Protein AF-A0A0Q9YLU7-F1 (afdb_monomer_lite)

Structure (mmCIF, N/CA/C/O backbone):
data_AF-A0A0Q9YLU7-F1
#
_entry.id   AF-A0A0Q9YLU7-F1
#
loop_
_atom_site.group_PDB
_atom_site.id
_atom_site.type_symbol
_atom_site.label_atom_id
_atom_site.label_alt_id
_atom_site.label_comp_id
_atom_site.label_asym_id
_atom_site.label_entity_id
_atom_site.label_seq_id
_atom_site.pdbx_PDB_ins_code
_atom_site.Cartn_x
_atom_site.Cartn_y
_atom_site.Cartn_z
_atom_site.occupancy
_atom_site.B_iso_or_equiv
_atom_site.auth_seq_id
_atom_site.auth_comp_id
_atom_site.auth_asym_id
_atom_site.auth_atom_id
_atom_site.pdbx_PDB_model_num
ATOM 1 N N . MET A 1 1 ? 25.025 -19.235 -11.041 1.00 25.66 1 MET A N 1
ATOM 2 C CA . MET A 1 1 ? 25.290 -17.791 -10.867 1.00 25.66 1 MET A CA 1
ATOM 3 C C . MET A 1 1 ? 24.183 -17.253 -9.986 1.00 25.66 1 MET A C 1
ATOM 5 O O . MET A 1 1 ? 23.029 -17.420 -10.354 1.00 25.66 1 MET A O 1
ATOM 9 N N . ASN A 1 2 ? 24.512 -16.723 -8.809 1.00 24.36 2 ASN A N 1
ATOM 10 C CA . ASN A 1 2 ? 23.514 -16.122 -7.929 1.00 24.36 2 ASN A CA 1
ATOM 11 C C . ASN A 1 2 ? 23.027 -14.835 -8.589 1.00 24.36 2 ASN A C 1
ATOM 13 O O . ASN A 1 2 ? 23.777 -13.865 -8.674 1.00 24.36 2 ASN A O 1
ATOM 17 N N . THR A 1 3 ? 21.803 -14.852 -9.109 1.00 25.72 3 THR A N 1
ATOM 18 C CA . THR A 1 3 ? 21.097 -13.640 -9.515 1.00 25.72 3 THR A CA 1
ATOM 19 C C . THR A 1 3 ? 21.056 -12.728 -8.288 1.00 25.72 3 THR A C 1
ATOM 21 O O . THR A 1 3 ? 20.615 -13.199 -7.234 1.00 25.72 3 THR A O 1
ATOM 24 N N . PRO A 1 4 ? 21.547 -11.477 -8.357 1.00 28.27 4 PRO A N 1
ATOM 25 C CA . PRO A 1 4 ? 21.409 -10.559 -7.234 1.00 28.27 4 PRO A CA 1
ATOM 26 C C . PRO A 1 4 ? 19.923 -10.484 -6.848 1.00 28.27 4 PRO A C 1
ATOM 28 O O . PRO A 1 4 ? 19.070 -10.548 -7.746 1.00 28.27 4 PRO A O 1
ATOM 31 N N . PRO A 1 5 ? 19.585 -10.430 -5.545 1.00 37.62 5 PRO A N 1
ATOM 32 C CA . PRO A 1 5 ? 18.198 -10.290 -5.128 1.00 37.62 5 PRO A CA 1
ATOM 33 C C . PRO A 1 5 ? 17.598 -9.096 -5.871 1.00 37.62 5 PRO A C 1
ATOM 35 O O . PRO A 1 5 ? 18.221 -8.042 -5.980 1.00 37.62 5 PRO A O 1
ATOM 38 N N . SER A 1 6 ? 16.411 -9.274 -6.457 1.00 54.34 6 SER A N 1
ATOM 39 C CA . SER A 1 6 ? 15.724 -8.158 -7.109 1.00 54.34 6 SER A CA 1
ATOM 40 C C . SER A 1 6 ? 15.598 -7.020 -6.100 1.00 54.34 6 SER A C 1
ATOM 42 O O . SER A 1 6 ? 15.261 -7.302 -4.953 1.00 54.34 6 SER A O 1
ATOM 44 N N . ILE A 1 7 ? 15.791 -5.767 -6.509 1.00 59.12 7 ILE A N 1
ATOM 45 C CA . ILE A 1 7 ? 15.757 -4.601 -5.608 1.00 59.12 7 ILE A CA 1
ATOM 46 C C . ILE A 1 7 ? 14.483 -4.542 -4.738 1.00 59.12 7 ILE A C 1
ATOM 48 O O . ILE A 1 7 ? 14.500 -4.118 -3.588 1.00 59.12 7 ILE A O 1
ATOM 52 N N . HIS A 1 8 ? 13.381 -5.094 -5.252 1.00 60.53 8 HIS A N 1
ATOM 53 C CA . HIS A 1 8 ? 12.116 -5.249 -4.538 1.00 60.53 8 HIS A CA 1
ATOM 54 C C . HIS A 1 8 ? 12.195 -6.157 -3.296 1.00 60.53 8 HIS A C 1
ATOM 56 O O . HIS A 1 8 ? 11.470 -5.923 -2.337 1.00 60.53 8 HIS A O 1
ATOM 62 N N . ALA A 1 9 ? 13.064 -7.170 -3.286 1.00 61.22 9 ALA A N 1
ATOM 63 C CA . ALA A 1 9 ? 13.256 -8.067 -2.146 1.00 61.22 9 ALA A CA 1
ATOM 64 C C . ALA A 1 9 ? 13.991 -7.371 -0.987 1.00 61.22 9 ALA A C 1
ATOM 66 O O . ALA A 1 9 ? 13.643 -7.589 0.171 1.00 61.22 9 ALA A O 1
ATOM 67 N N . GLU A 1 10 ? 14.957 -6.497 -1.291 1.00 64.44 10 GLU A N 1
ATOM 68 C CA . GLU A 1 10 ? 15.641 -5.673 -0.282 1.00 64.44 10 GLU A CA 1
ATOM 69 C C . GLU A 1 10 ? 14.715 -4.595 0.300 1.00 64.44 10 GLU A C 1
ATOM 71 O O . GLU A 1 10 ? 14.792 -4.266 1.479 1.00 64.44 10 GLU A O 1
ATOM 76 N N . TRP A 1 11 ? 13.788 -4.052 -0.491 1.00 69.25 11 TRP A N 1
ATOM 77 C CA . TRP A 1 11 ? 12.816 -3.080 0.025 1.00 69.25 11 TRP A CA 1
ATOM 78 C C . TRP A 1 11 ? 11.733 -3.740 0.873 1.00 69.25 11 TRP A C 1
ATOM 80 O O . TRP A 1 11 ? 11.332 -3.193 1.904 1.00 69.25 11 TRP A O 1
ATOM 90 N N . ALA A 1 12 ? 11.306 -4.944 0.489 1.00 69.56 12 ALA A N 1
ATOM 91 C CA . ALA A 1 12 ? 10.351 -5.722 1.264 1.00 69.56 12 ALA A CA 1
ATOM 92 C C . ALA A 1 12 ? 10.896 -6.067 2.661 1.00 69.56 12 ALA A C 1
ATOM 94 O O . ALA A 1 12 ? 10.125 -6.059 3.619 1.00 69.56 12 ALA A O 1
ATOM 95 N N . SER A 1 13 ? 12.208 -6.304 2.824 1.00 72.38 13 SER A N 1
ATOM 96 C CA . SER A 1 13 ? 12.786 -6.683 4.126 1.00 72.38 13 SER A CA 1
ATOM 97 C C . SER A 1 13 ? 12.613 -5.615 5.209 1.00 72.38 13 SER A C 1
ATOM 99 O O . SER A 1 13 ? 12.467 -5.946 6.385 1.00 72.38 13 SER A O 1
ATOM 101 N N . HIS A 1 14 ? 12.592 -4.336 4.827 1.00 78.00 14 HIS A N 1
ATOM 102 C CA . HIS A 1 14 ? 12.397 -3.244 5.775 1.00 78.00 14 HIS A CA 1
ATOM 103 C C . HIS A 1 14 ? 10.986 -3.255 6.369 1.00 78.00 14 HIS A C 1
ATOM 105 O O . HIS A 1 14 ? 10.852 -3.264 7.593 1.00 78.00 14 HIS A O 1
ATOM 111 N N . LEU A 1 15 ? 9.939 -3.348 5.541 1.00 76.69 15 LEU A N 1
ATOM 112 C CA . LEU A 1 15 ? 8.579 -3.476 6.065 1.00 76.69 15 LEU A CA 1
ATOM 113 C C . LEU A 1 15 ? 8.402 -4.815 6.788 1.00 76.69 15 LEU A C 1
ATOM 115 O O . LEU A 1 15 ? 7.836 -4.820 7.872 1.00 76.69 15 LEU A O 1
ATOM 119 N N . LEU A 1 16 ? 8.955 -5.917 6.265 1.00 81.88 16 LEU A N 1
ATOM 120 C CA . LEU A 1 16 ? 8.914 -7.236 6.914 1.00 81.88 16 LEU A CA 1
ATOM 121 C C . LEU A 1 16 ? 9.416 -7.199 8.363 1.00 81.88 16 LEU A C 1
ATOM 123 O O . LEU A 1 16 ? 8.789 -7.802 9.225 1.00 81.88 16 LEU A O 1
ATOM 127 N N . SER A 1 17 ? 10.480 -6.446 8.665 1.00 82.06 17 SER A N 1
ATOM 128 C CA . SER A 1 17 ? 10.969 -6.301 10.048 1.00 82.06 17 SER A CA 1
ATOM 129 C C . SER A 1 17 ? 10.015 -5.562 10.999 1.00 82.06 17 SER A C 1
ATOM 131 O O . SER A 1 17 ? 10.175 -5.647 12.214 1.00 82.06 17 SER A O 1
ATOM 133 N N . LYS A 1 18 ? 9.031 -4.835 10.460 1.00 78.00 18 LYS A N 1
ATOM 134 C CA . LYS A 1 18 ? 8.013 -4.090 11.215 1.00 78.00 18 LYS A CA 1
ATOM 135 C C . LYS A 1 18 ? 6.686 -4.849 11.313 1.00 78.00 18 LYS A C 1
ATOM 137 O O . LYS A 1 18 ? 5.777 -4.378 11.994 1.00 78.00 18 LYS A O 1
ATOM 142 N N . ILE A 1 19 ? 6.540 -5.966 10.600 1.00 85.31 19 ILE A N 1
ATOM 143 C CA . ILE A 1 19 ? 5.324 -6.776 10.628 1.00 85.31 19 ILE A CA 1
ATOM 144 C C . ILE A 1 19 ? 5.458 -7.800 11.753 1.00 8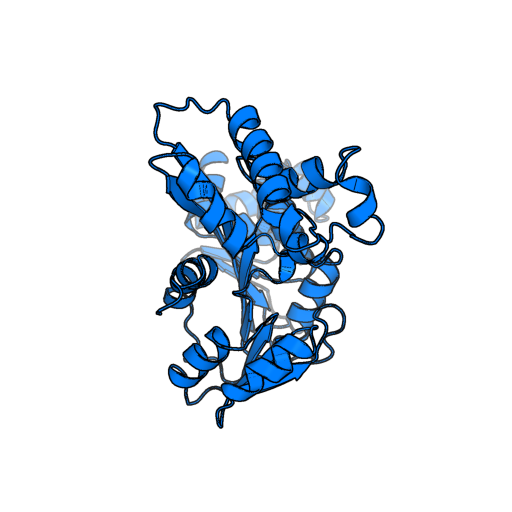5.31 19 ILE A C 1
ATOM 146 O O . ILE A 1 19 ? 6.362 -8.631 11.742 1.00 85.31 19 ILE A O 1
ATOM 150 N N . ASP A 1 20 ? 4.504 -7.780 12.681 1.00 87.06 20 ASP A N 1
ATOM 151 C CA . ASP A 1 20 ? 4.310 -8.861 13.641 1.00 87.06 20 ASP A CA 1
ATOM 152 C C . ASP A 1 20 ? 3.007 -9.611 13.338 1.00 87.06 20 ASP A C 1
ATOM 154 O O . ASP A 1 20 ? 1.907 -9.079 13.504 1.00 87.06 20 ASP A O 1
ATOM 158 N N . LEU A 1 21 ? 3.140 -10.853 12.863 1.00 91.81 21 LEU A N 1
ATOM 159 C CA . LEU A 1 21 ? 2.020 -11.747 12.547 1.00 91.81 21 LEU A CA 1
ATOM 160 C C . LEU A 1 21 ? 1.735 -12.764 13.661 1.00 91.81 21 LEU A C 1
ATOM 162 O O . LEU A 1 21 ? 0.912 -13.657 13.468 1.00 91.81 21 LEU A O 1
ATOM 166 N N . SER A 1 22 ? 2.389 -12.646 14.821 1.00 89.19 22 SER A N 1
ATOM 167 C CA . SER A 1 22 ? 2.316 -13.651 15.890 1.00 89.19 22 SER A CA 1
ATOM 168 C C . SER A 1 22 ? 0.883 -13.902 16.367 1.00 89.19 22 SER A C 1
ATOM 170 O O . SER A 1 22 ? 0.496 -15.060 16.528 1.00 89.19 22 SER A O 1
ATOM 172 N N . ASP A 1 23 ? 0.077 -12.843 16.468 1.00 89.56 23 ASP A N 1
ATOM 173 C CA . ASP A 1 23 ? -1.321 -12.907 16.913 1.00 89.56 23 ASP A CA 1
ATOM 174 C C . ASP A 1 23 ? -2.339 -13.074 15.764 1.00 89.56 23 ASP A C 1
ATOM 176 O O . ASP A 1 23 ? -3.545 -13.147 15.997 1.00 89.56 23 ASP A O 1
ATOM 180 N N . HIS A 1 24 ? -1.883 -13.170 14.511 1.00 93.00 24 HIS A N 1
ATOM 181 C CA . HIS A 1 24 ? -2.752 -13.243 13.333 1.00 93.00 24 HIS A CA 1
ATOM 182 C C . HIS A 1 24 ? -2.876 -14.684 12.840 1.00 93.00 24 HIS A C 1
ATOM 184 O O . HIS A 1 24 ? -1.935 -15.225 12.276 1.00 93.00 24 HIS A O 1
ATOM 190 N N . ARG A 1 25 ? -4.034 -15.331 12.999 1.00 95.56 25 ARG A N 1
ATOM 191 C CA . ARG A 1 25 ? -4.192 -16.749 12.624 1.00 95.56 25 ARG A CA 1
ATOM 192 C C . ARG A 1 25 ? -4.242 -16.978 11.109 1.00 95.56 25 ARG A C 1
ATOM 194 O O . ARG A 1 25 ? -3.718 -17.986 10.639 1.00 95.56 25 ARG A O 1
ATOM 201 N N . SER A 1 26 ? -4.904 -16.093 10.369 1.00 97.94 26 SER A N 1
ATOM 202 C CA . SER A 1 26 ? -5.226 -16.246 8.942 1.00 97.94 26 SER A CA 1
ATOM 203 C C . SER A 1 26 ? -4.769 -15.008 8.177 1.00 97.94 26 SER A C 1
ATOM 205 O O . SER A 1 26 ? -5.192 -13.896 8.495 1.00 97.94 26 SER A O 1
ATOM 207 N N . ILE A 1 27 ? -3.907 -15.191 7.181 1.00 98.31 27 ILE A N 1
ATOM 208 C CA . ILE A 1 27 ? -3.202 -14.107 6.493 1.00 98.31 27 ILE A CA 1
ATOM 209 C C . ILE A 1 27 ? -3.418 -14.231 4.986 1.00 98.31 27 ILE A C 1
ATOM 211 O O . ILE A 1 27 ? -3.240 -15.306 4.414 1.00 98.31 27 ILE A O 1
ATOM 215 N N . LEU A 1 28 ? -3.772 -13.122 4.341 1.00 98.19 28 LEU A N 1
ATOM 216 C CA . LEU A 1 28 ? -3.837 -13.006 2.886 1.00 98.19 28 LEU A CA 1
ATOM 217 C C . LEU A 1 28 ? -2.599 -12.267 2.368 1.00 98.19 28 LEU A C 1
ATOM 219 O O . LEU A 1 28 ? -2.378 -11.124 2.751 1.00 98.19 28 LEU A O 1
ATOM 223 N N . ASP A 1 29 ? -1.832 -12.875 1.466 1.00 96.62 29 ASP A N 1
ATOM 224 C CA . ASP A 1 29 ? -0.778 -12.202 0.697 1.00 96.62 29 ASP A CA 1
ATOM 225 C C . ASP A 1 29 ? -1.296 -11.837 -0.698 1.00 96.62 29 ASP A C 1
ATOM 227 O O . ASP A 1 29 ? -1.555 -12.707 -1.530 1.00 96.62 29 ASP A O 1
ATOM 231 N N . LEU A 1 30 ? -1.496 -10.542 -0.941 1.00 95.75 30 LEU A N 1
ATOM 232 C CA . LEU A 1 30 ? -2.078 -10.001 -2.162 1.00 95.75 30 LEU A CA 1
ATOM 233 C C . LEU A 1 30 ? -0.988 -9.573 -3.155 1.00 95.75 30 LEU A C 1
ATOM 235 O O . LEU A 1 30 ? -0.209 -8.654 -2.898 1.00 95.75 30 LEU A O 1
ATOM 239 N N . GLY A 1 31 ? -0.997 -10.174 -4.344 1.00 93.00 31 GLY A N 1
ATOM 240 C CA . GLY A 1 31 ? 0.053 -9.995 -5.346 1.00 93.00 31 GLY A CA 1
ATOM 241 C C . GLY A 1 31 ? 1.318 -10.754 -4.957 1.00 93.00 31 GLY A C 1
ATOM 242 O O . GLY A 1 31 ? 2.404 -10.174 -4.887 1.00 93.00 31 GLY A O 1
ATOM 243 N N . CYS A 1 32 ? 1.179 -12.045 -4.654 1.00 92.31 32 CYS A N 1
ATOM 244 C CA . CYS A 1 32 ? 2.269 -12.873 -4.145 1.00 92.31 32 CYS A CA 1
ATOM 245 C C . CYS A 1 32 ? 3.365 -13.162 -5.182 1.00 92.31 32 CYS A C 1
ATOM 247 O O . CYS A 1 32 ? 4.458 -13.594 -4.800 1.00 92.31 32 CYS A O 1
ATOM 249 N N . ARG A 1 33 ? 3.102 -12.921 -6.480 1.00 90.06 33 ARG A N 1
ATOM 250 C CA . ARG A 1 33 ? 3.990 -13.295 -7.591 1.00 90.06 33 ARG A CA 1
ATOM 251 C C . ARG A 1 33 ? 4.386 -14.777 -7.476 1.00 90.06 33 ARG A C 1
ATOM 253 O O . ARG A 1 33 ? 3.583 -15.596 -7.043 1.00 90.06 33 ARG A O 1
ATOM 260 N N . GLN A 1 34 ? 5.644 -15.104 -7.758 1.00 91.44 34 GLN A N 1
ATOM 261 C CA . GLN A 1 34 ? 6.257 -16.426 -7.571 1.00 91.44 34 GLN A CA 1
ATOM 262 C C . GLN A 1 34 ? 6.352 -16.901 -6.102 1.00 91.44 34 GLN A C 1
ATOM 264 O O . GLN A 1 34 ? 7.121 -17.805 -5.818 1.00 91.44 34 GLN A O 1
ATOM 269 N N . GLY A 1 35 ? 5.683 -16.281 -5.123 1.00 91.31 35 GLY A N 1
ATOM 270 C CA . GLY A 1 35 ? 5.495 -16.848 -3.777 1.00 91.31 35 GLY A CA 1
ATOM 271 C C . GLY A 1 35 ? 6.703 -16.861 -2.829 1.00 91.31 35 GLY A C 1
ATOM 272 O O . GLY A 1 35 ? 6.583 -17.344 -1.704 1.00 91.31 35 GLY A O 1
ATOM 273 N N . LYS A 1 36 ? 7.865 -16.315 -3.220 1.00 91.06 36 LYS A N 1
ATOM 274 C CA . LYS A 1 36 ? 9.091 -16.314 -2.387 1.00 91.06 36 LYS A CA 1
ATOM 275 C C . LYS A 1 36 ? 8.891 -15.645 -1.023 1.00 91.06 36 LYS A C 1
ATOM 277 O O . LYS A 1 36 ? 9.304 -16.194 -0.002 1.00 91.06 36 LYS A O 1
ATOM 282 N N . THR A 1 37 ? 8.247 -14.477 -1.005 1.00 89.75 37 THR A N 1
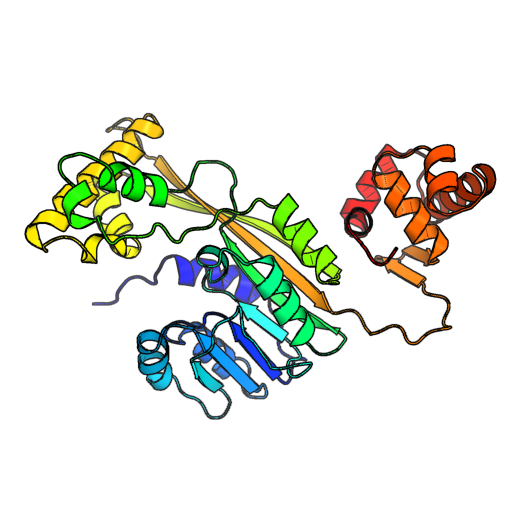ATOM 283 C CA . THR A 1 37 ? 7.959 -13.724 0.227 1.00 89.75 37 THR A CA 1
ATOM 284 C C . THR A 1 37 ? 6.938 -14.456 1.096 1.00 89.75 37 THR A C 1
ATOM 286 O O . THR A 1 37 ? 7.161 -14.615 2.295 1.00 89.75 37 THR A O 1
ATOM 289 N N . SER A 1 38 ? 5.872 -14.984 0.488 1.00 94.00 38 SER A N 1
ATOM 290 C CA . SER A 1 38 ? 4.839 -15.768 1.175 1.00 94.00 38 SER A CA 1
ATOM 291 C C . SER A 1 38 ? 5.440 -17.005 1.847 1.00 94.00 38 SER A C 1
ATOM 293 O O . SER A 1 38 ? 5.167 -17.280 3.011 1.00 94.00 38 SER A O 1
ATOM 295 N N . ALA A 1 39 ? 6.328 -17.717 1.149 1.00 94.62 39 ALA A N 1
ATOM 296 C CA . ALA A 1 39 ? 7.020 -18.892 1.668 1.00 94.62 39 ALA A CA 1
ATOM 297 C C . ALA A 1 39 ? 8.028 -18.564 2.775 1.00 94.62 39 ALA A C 1
ATOM 299 O O . ALA A 1 39 ? 8.186 -19.346 3.713 1.00 94.62 39 ALA A O 1
ATOM 300 N N . HIS A 1 40 ? 8.710 -17.419 2.690 1.00 92.69 40 HIS A N 1
ATOM 301 C CA . HIS A 1 40 ? 9.573 -16.938 3.768 1.00 92.69 40 HIS A CA 1
ATOM 302 C C . HIS A 1 40 ? 8.763 -16.674 5.046 1.00 92.69 40 HIS A C 1
ATOM 304 O O . HIS A 1 40 ? 9.100 -17.206 6.104 1.00 92.69 40 HIS A O 1
ATOM 310 N N . LEU A 1 41 ? 7.653 -15.941 4.928 1.00 92.81 41 LEU A N 1
ATOM 311 C CA . LEU A 1 41 ? 6.762 -15.642 6.049 1.00 92.81 41 LEU A CA 1
ATOM 312 C C . LEU A 1 41 ? 6.110 -16.900 6.627 1.00 92.81 41 LEU A C 1
ATOM 314 O O . LEU A 1 41 ? 6.118 -17.083 7.839 1.00 92.81 41 LEU A O 1
ATOM 318 N N . ALA A 1 42 ? 5.624 -17.812 5.786 1.00 95.44 42 ALA A N 1
ATOM 319 C CA . ALA A 1 42 ? 5.016 -19.060 6.240 1.00 95.44 42 ALA A CA 1
ATOM 320 C C . ALA A 1 42 ? 5.993 -19.962 7.018 1.00 95.44 42 ALA A C 1
ATOM 322 O O . ALA A 1 42 ? 5.572 -20.656 7.943 1.00 95.44 42 ALA A O 1
ATOM 323 N N . LYS A 1 43 ? 7.298 -19.924 6.700 1.00 95.06 43 LYS A N 1
ATOM 324 C CA . LYS A 1 43 ? 8.347 -20.605 7.485 1.00 95.06 43 LYS A CA 1
ATOM 325 C C . LYS A 1 43 ? 8.618 -19.919 8.824 1.00 95.06 43 LYS A C 1
ATOM 327 O O . LYS A 1 43 ? 8.863 -20.607 9.810 1.00 95.06 43 LYS A O 1
ATOM 332 N N . GLN A 1 44 ? 8.595 -18.588 8.854 1.00 93.69 44 GLN A N 1
ATOM 333 C CA . GLN A 1 44 ? 8.787 -17.796 10.073 1.00 93.69 44 GLN A CA 1
ATOM 334 C C . GLN A 1 44 ? 7.593 -17.919 11.036 1.00 93.69 44 GLN A C 1
ATOM 336 O O . GLN A 1 44 ? 7.777 -17.929 12.251 1.00 93.69 44 GLN A O 1
ATOM 341 N N . TYR A 1 45 ? 6.386 -18.072 10.488 1.00 95.12 45 TYR A N 1
ATOM 342 C CA . TYR A 1 45 ? 5.107 -18.118 11.195 1.00 95.12 45 TYR A CA 1
ATOM 343 C C . TYR A 1 45 ? 4.395 -19.467 10.953 1.00 95.12 45 TYR A C 1
ATOM 345 O O . TYR A 1 45 ? 3.362 -19.526 10.283 1.00 95.12 45 TYR A O 1
ATOM 353 N N . PRO A 1 46 ? 4.928 -20.589 11.484 1.00 95.56 46 PRO A N 1
ATOM 354 C CA . PRO A 1 46 ? 4.446 -21.935 11.157 1.00 95.56 46 PRO A CA 1
ATOM 355 C C . PRO A 1 46 ? 3.061 -22.264 11.735 1.00 95.56 46 PRO A C 1
ATOM 357 O O . PRO A 1 46 ? 2.466 -23.273 11.363 1.00 95.56 46 PRO A O 1
ATOM 360 N N . LYS A 1 47 ? 2.551 -21.452 12.673 1.00 95.88 47 LYS A N 1
ATOM 361 C CA . LYS A 1 47 ? 1.217 -21.631 13.276 1.00 95.88 47 LYS A CA 1
ATOM 362 C C . LYS A 1 47 ? 0.119 -20.896 12.505 1.00 95.88 47 LYS A C 1
ATOM 364 O O . LYS A 1 47 ? -1.060 -21.133 12.756 1.00 95.88 47 LYS A O 1
ATOM 369 N N . GLN A 1 48 ? 0.506 -19.998 11.609 1.00 97.31 48 GLN A N 1
ATOM 370 C CA . GLN A 1 48 ? -0.383 -19.131 10.862 1.00 97.31 48 GLN A CA 1
ATOM 371 C C . GLN A 1 48 ? -0.699 -19.738 9.498 1.00 97.31 48 GLN A C 1
ATOM 373 O O . GLN A 1 48 ? 0.148 -20.399 8.900 1.00 97.31 48 GLN A O 1
ATOM 378 N N . LEU A 1 49 ? -1.919 -19.511 9.013 1.00 98.19 49 LEU A N 1
ATOM 379 C CA . LEU A 1 49 ? -2.395 -19.982 7.717 1.00 98.19 49 LEU A CA 1
ATOM 380 C C . LEU A 1 49 ? -2.307 -18.854 6.694 1.00 98.19 49 LEU A C 1
ATOM 382 O O . LEU A 1 49 ? -2.912 -17.801 6.882 1.00 98.19 49 LEU A O 1
ATOM 386 N N . PHE A 1 50 ? -1.591 -19.095 5.603 1.00 98.19 50 PHE A N 1
ATOM 387 C CA . PHE A 1 50 ? -1.401 -18.140 4.523 1.00 98.19 50 PHE A CA 1
ATOM 388 C C . PHE A 1 50 ? -2.186 -18.559 3.283 1.00 98.19 50 PHE A C 1
ATOM 390 O O . PHE A 1 50 ? -2.051 -19.685 2.799 1.00 98.19 50 PHE A O 1
ATOM 397 N N . LEU A 1 51 ? -2.947 -17.620 2.731 1.00 97.94 51 LEU A N 1
ATOM 398 C CA . LEU A 1 51 ? -3.439 -17.674 1.362 1.00 97.94 51 LEU A CA 1
ATOM 399 C C . LEU A 1 51 ? -2.707 -16.605 0.554 1.00 97.94 51 LEU A C 1
ATOM 401 O O . LEU A 1 51 ? -2.830 -15.421 0.839 1.00 97.94 51 LEU A O 1
ATOM 405 N N . ALA A 1 52 ? -1.948 -17.013 -0.450 1.00 97.25 52 ALA A N 1
ATOM 406 C CA . ALA A 1 52 ? -1.183 -16.136 -1.317 1.00 97.25 52 ALA A CA 1
ATOM 407 C C . ALA A 1 52 ? -1.821 -16.099 -2.708 1.00 97.25 52 ALA A C 1
ATOM 409 O O . ALA A 1 52 ? -2.092 -17.142 -3.304 1.00 97.25 52 ALA A O 1
ATOM 410 N N . VAL A 1 53 ? -2.108 -14.901 -3.214 1.00 96.69 53 VAL A N 1
ATOM 411 C CA . VAL A 1 53 ? -2.867 -14.736 -4.453 1.00 96.69 53 VAL A CA 1
ATOM 412 C C . VAL A 1 53 ? -2.224 -13.775 -5.439 1.00 96.69 53 VAL A C 1
ATOM 414 O O . VAL A 1 53 ? -1.623 -12.775 -5.055 1.00 96.69 53 VAL A O 1
ATOM 417 N N . ASP A 1 54 ? -2.401 -14.050 -6.725 1.00 95.00 54 ASP A N 1
ATOM 418 C CA . ASP A 1 54 ? -1.957 -13.218 -7.846 1.00 95.00 54 ASP A CA 1
ATOM 419 C C . ASP A 1 54 ? -2.929 -13.400 -9.023 1.00 95.00 54 ASP A C 1
ATOM 421 O O . ASP A 1 54 ? -3.631 -14.411 -9.091 1.00 95.00 54 ASP A O 1
ATOM 425 N N . ASN A 1 55 ? -2.997 -12.438 -9.948 1.00 93.06 55 ASN A N 1
ATOM 426 C CA . ASN A 1 55 ? -3.905 -12.501 -11.097 1.00 93.06 55 ASN A CA 1
ATOM 427 C C . ASN A 1 55 ? -3.261 -13.131 -12.345 1.00 93.06 55 ASN A C 1
ATOM 429 O O . ASN A 1 55 ? -3.955 -13.355 -13.340 1.00 93.06 55 ASN A O 1
ATOM 433 N N . GLN A 1 56 ? -1.958 -13.425 -12.306 1.00 90.81 56 GLN A N 1
ATOM 434 C CA . GLN A 1 56 ? -1.239 -14.080 -13.394 1.00 90.81 56 GLN A CA 1
ATOM 435 C C . GLN A 1 56 ? -1.067 -15.577 -13.122 1.00 90.81 56 GLN A C 1
ATOM 437 O O . GLN A 1 56 ? -0.330 -15.987 -12.226 1.00 90.81 56 GLN A O 1
ATOM 442 N N . ALA A 1 57 ? -1.684 -16.411 -13.963 1.00 92.75 57 ALA A N 1
ATOM 443 C CA . ALA A 1 57 ? -1.599 -17.869 -13.849 1.00 92.75 57 ALA A CA 1
ATOM 444 C C . ALA A 1 57 ? -0.150 -18.389 -13.870 1.00 92.75 57 ALA A C 1
ATOM 446 O O . ALA A 1 57 ? 0.186 -19.275 -13.093 1.00 92.75 57 ALA A O 1
ATOM 447 N N . SER A 1 58 ? 0.723 -17.786 -14.685 1.00 90.00 58 SER A N 1
ATOM 448 C CA . SER A 1 58 ? 2.141 -18.162 -14.776 1.00 90.00 58 SER A CA 1
ATOM 449 C C . SER A 1 58 ? 2.948 -17.858 -13.510 1.00 90.00 58 SER A C 1
ATOM 451 O O . SER A 1 58 ? 3.946 -18.525 -13.251 1.00 90.00 58 SER A O 1
ATOM 453 N N . GLU A 1 59 ? 2.565 -16.829 -12.746 1.00 90.75 59 GLU A N 1
ATOM 454 C CA . GLU A 1 59 ? 3.202 -16.503 -11.463 1.00 90.75 59 GLU A CA 1
ATOM 455 C C . GLU A 1 59 ? 2.775 -17.517 -10.397 1.00 90.75 59 GLU A C 1
ATOM 457 O O . GLU A 1 59 ? 3.623 -18.040 -9.679 1.00 90.75 59 GLU A O 1
ATOM 462 N N . ILE A 1 60 ? 1.479 -17.854 -10.355 1.00 95.50 60 ILE A N 1
ATOM 463 C CA . ILE A 1 60 ? 0.932 -18.864 -9.440 1.00 95.50 60 ILE A CA 1
ATOM 464 C C . ILE A 1 60 ? 1.502 -20.253 -9.721 1.00 95.50 60 ILE A C 1
ATOM 466 O O . ILE A 1 60 ? 1.879 -20.940 -8.779 1.00 95.50 60 ILE A O 1
ATOM 470 N N . GLU A 1 61 ? 1.614 -20.656 -10.988 1.00 94.56 61 GLU A N 1
ATOM 471 C CA . GLU A 1 61 ? 2.213 -21.939 -11.372 1.00 94.56 61 GLU A CA 1
ATOM 472 C C . GLU A 1 61 ? 3.630 -22.081 -10.800 1.00 94.56 61 GLU A C 1
ATOM 474 O O . GLU A 1 61 ? 3.916 -23.056 -10.111 1.00 94.56 61 GLU A O 1
ATOM 479 N N . GLN A 1 62 ? 4.476 -21.059 -10.967 1.00 92.44 62 GLN A N 1
ATOM 480 C CA . GLN A 1 62 ? 5.819 -21.027 -10.374 1.00 92.44 62 GLN A CA 1
ATOM 481 C C . GLN A 1 62 ? 5.783 -20.981 -8.840 1.00 92.44 62 GLN A C 1
ATOM 483 O O . GLN A 1 62 ? 6.600 -21.618 -8.180 1.00 92.44 62 GLN A O 1
ATOM 488 N N . ALA A 1 63 ? 4.830 -20.256 -8.251 1.00 93.69 63 ALA A N 1
ATOM 489 C CA . ALA A 1 63 ? 4.705 -20.146 -6.801 1.00 93.69 63 ALA A CA 1
ATOM 490 C C . ALA A 1 63 ? 4.430 -21.498 -6.123 1.00 93.69 63 ALA A C 1
ATOM 492 O O . ALA A 1 63 ? 4.881 -21.711 -4.996 1.00 93.69 63 ALA A O 1
ATOM 493 N N . THR A 1 64 ? 3.758 -22.435 -6.807 1.00 91.69 64 THR A N 1
ATOM 494 C CA . THR A 1 64 ? 3.478 -23.775 -6.259 1.00 91.69 64 THR A CA 1
ATOM 495 C C . THR A 1 64 ? 4.735 -24.577 -5.905 1.00 91.69 64 THR A C 1
ATOM 497 O O . THR A 1 64 ? 4.671 -25.435 -5.025 1.00 91.69 64 THR A O 1
ATOM 500 N N . GLU A 1 65 ? 5.904 -24.251 -6.472 1.00 93.50 65 GLU A N 1
ATOM 501 C CA . GLU A 1 65 ? 7.193 -24.837 -6.067 1.00 93.50 65 GLU A CA 1
ATOM 502 C C . GLU A 1 65 ? 7.555 -24.531 -4.602 1.00 93.50 65 GLU A C 1
ATOM 504 O O . GLU A 1 65 ? 8.359 -25.229 -3.981 1.00 93.50 65 GLU A O 1
ATOM 509 N N . HIS A 1 66 ? 6.952 -23.490 -4.027 1.00 93.19 66 HIS A N 1
ATOM 510 C CA . HIS A 1 66 ? 7.157 -23.058 -2.650 1.00 93.19 66 HIS A CA 1
ATOM 511 C C . HIS A 1 66 ? 6.006 -23.433 -1.704 1.00 93.19 66 HIS A C 1
ATOM 513 O O . HIS A 1 66 ? 5.924 -22.882 -0.604 1.00 93.19 66 HIS A O 1
ATOM 519 N N . GLN A 1 67 ? 5.121 -24.352 -2.104 1.00 92.00 67 GLN A N 1
ATOM 520 C CA . GLN A 1 67 ? 4.005 -24.820 -1.278 1.00 92.00 67 GLN A CA 1
ATOM 521 C C . GLN A 1 67 ? 4.492 -25.344 0.088 1.00 92.00 67 GLN A C 1
ATOM 523 O O . GLN A 1 67 ? 5.475 -26.082 0.184 1.00 92.00 67 GLN A O 1
ATOM 528 N N . LEU A 1 68 ? 3.770 -24.994 1.155 1.00 96.38 68 LEU A N 1
ATOM 529 C CA . LEU A 1 68 ? 4.009 -25.474 2.521 1.00 96.38 68 LEU A CA 1
ATOM 530 C C . LEU A 1 68 ? 2.683 -25.936 3.147 1.00 96.38 68 LEU A C 1
ATOM 532 O O . LEU A 1 68 ? 1.620 -25.543 2.667 1.00 96.38 68 LEU A O 1
ATOM 536 N N . PRO A 1 69 ? 2.700 -26.730 4.236 1.00 97.12 69 PRO A N 1
ATOM 537 C CA . PRO A 1 69 ? 1.468 -27.179 4.896 1.00 97.12 69 PRO A CA 1
ATOM 538 C C . PRO A 1 69 ? 0.547 -26.039 5.353 1.00 97.12 69 PRO A C 1
ATOM 540 O O . PRO A 1 69 ? -0.662 -26.226 5.447 1.00 97.12 69 PRO A O 1
ATOM 543 N N . ASN A 1 70 ? 1.116 -24.864 5.629 1.00 98.00 70 ASN A N 1
ATOM 544 C CA . ASN A 1 70 ? 0.416 -23.675 6.101 1.00 98.00 70 ASN A CA 1
ATOM 545 C C . ASN A 1 70 ? 0.354 -22.535 5.063 1.00 98.00 70 ASN A C 1
ATOM 547 O O . ASN A 1 70 ? 0.013 -21.414 5.427 1.00 98.00 70 ASN A O 1
ATOM 551 N N . LEU A 1 71 ? 0.678 -22.799 3.791 1.00 98.31 71 LEU A N 1
ATOM 552 C CA . LEU A 1 71 ? 0.663 -21.814 2.705 1.00 98.31 71 LEU A CA 1
ATOM 553 C C . LEU A 1 71 ? -0.037 -22.388 1.480 1.00 98.31 71 LEU A C 1
ATOM 555 O O . LEU A 1 71 ? 0.392 -23.415 0.966 1.00 98.31 71 LEU A O 1
ATOM 559 N N . GLN A 1 72 ? -1.068 -21.706 0.991 1.00 97.44 72 GLN A N 1
ATOM 560 C CA . GLN A 1 72 ? -1.780 -22.043 -0.240 1.00 97.44 72 GLN A CA 1
ATOM 561 C C . GLN A 1 72 ? -1.653 -20.923 -1.266 1.00 97.44 72 GLN A C 1
ATOM 563 O O . GLN A 1 72 ? -1.675 -19.752 -0.898 1.00 97.44 72 GLN A O 1
ATOM 568 N N . PHE A 1 73 ? -1.577 -21.287 -2.546 1.00 97.81 73 PHE A N 1
ATOM 569 C CA . PHE A 1 73 ? -1.580 -20.337 -3.656 1.00 97.81 73 PHE A CA 1
ATOM 570 C C . PHE A 1 73 ? -2.893 -20.406 -4.437 1.00 97.81 73 PHE A C 1
ATOM 572 O O . PHE A 1 73 ? -3.417 -21.496 -4.668 1.00 97.81 73 PHE A O 1
ATOM 579 N N . ALA A 1 74 ? -3.419 -19.257 -4.866 1.00 96.50 74 ALA A N 1
ATOM 580 C CA . ALA A 1 74 ? -4.618 -19.201 -5.699 1.00 96.50 74 ALA A CA 1
ATOM 581 C C . ALA A 1 74 ? -4.563 -18.085 -6.752 1.00 96.50 74 ALA A C 1
ATOM 583 O O . ALA A 1 74 ? -4.109 -16.972 -6.491 1.00 96.50 74 ALA A O 1
ATOM 584 N N . LEU A 1 75 ? -5.094 -18.377 -7.942 1.00 96.81 75 LEU A N 1
ATOM 585 C CA . LEU A 1 75 ? -5.317 -17.380 -8.986 1.00 96.81 75 LEU A CA 1
ATOM 586 C C . LEU A 1 75 ? -6.505 -16.496 -8.591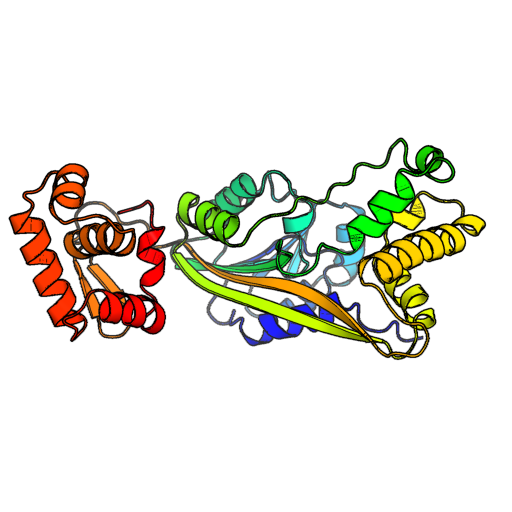 1.00 96.81 75 LEU A C 1
ATOM 588 O O . LEU A 1 75 ? -7.646 -16.959 -8.596 1.00 96.81 75 LEU A O 1
ATOM 592 N N . GLN A 1 76 ? -6.248 -15.233 -8.253 1.00 96.00 76 GLN A N 1
ATOM 593 C CA . GLN A 1 76 ? -7.287 -14.286 -7.859 1.00 96.00 76 GLN A CA 1
ATOM 594 C C . GLN A 1 76 ? -6.953 -12.859 -8.294 1.00 96.00 76 GLN A C 1
ATOM 596 O O . GLN A 1 76 ? -5.830 -12.379 -8.160 1.00 96.00 76 GLN A O 1
ATOM 601 N N . ASP A 1 77 ? -7.976 -12.144 -8.756 1.00 94.50 77 ASP A N 1
ATOM 602 C CA . ASP A 1 77 ? -7.884 -10.714 -9.031 1.00 94.50 77 ASP A CA 1
ATOM 603 C C . ASP A 1 77 ? -8.256 -9.915 -7.776 1.00 94.50 77 ASP A C 1
ATOM 605 O O . ASP A 1 77 ? -9.372 -10.030 -7.267 1.00 94.50 77 ASP A O 1
ATOM 609 N N . ALA A 1 78 ? -7.349 -9.058 -7.304 1.00 94.56 78 ALA A N 1
ATOM 610 C CA . ALA A 1 78 ? -7.570 -8.178 -6.155 1.00 94.56 78 ALA A CA 1
ATOM 611 C C . ALA A 1 78 ? -8.847 -7.319 -6.274 1.00 94.56 78 ALA A C 1
ATOM 613 O O . ALA A 1 78 ? -9.491 -6.989 -5.276 1.00 94.56 78 ALA A O 1
ATOM 614 N N . ARG A 1 79 ? -9.252 -6.975 -7.504 1.00 95.12 79 ARG A N 1
ATOM 615 C CA . ARG A 1 79 ? -10.473 -6.201 -7.788 1.00 95.12 79 ARG A CA 1
ATOM 616 C C . ARG A 1 79 ? -11.755 -7.004 -7.561 1.00 95.12 79 ARG A C 1
ATOM 618 O O . ARG A 1 79 ? -12.824 -6.411 -7.459 1.00 95.12 79 ARG A O 1
ATOM 625 N N . LYS A 1 80 ? -11.659 -8.333 -7.481 1.00 95.56 80 LYS A N 1
ATOM 626 C CA . LYS A 1 80 ? -12.780 -9.279 -7.361 1.00 95.56 80 LYS A CA 1
ATOM 627 C C . LYS A 1 80 ? -12.624 -10.210 -6.154 1.00 95.56 80 LYS A C 1
ATOM 629 O O . LYS A 1 80 ? -13.103 -11.341 -6.171 1.00 95.56 80 LYS A O 1
ATOM 634 N N . LEU A 1 81 ? -11.928 -9.757 -5.114 1.00 93.12 81 LEU A N 1
ATOM 635 C CA . LEU A 1 81 ? -11.700 -10.550 -3.912 1.00 93.12 81 LEU A CA 1
ATOM 636 C C . LEU A 1 81 ? -13.021 -10.734 -3.137 1.00 93.12 81 LEU A C 1
ATOM 638 O O . LEU A 1 81 ? -13.502 -9.814 -2.481 1.00 93.12 81 LEU A O 1
ATOM 642 N N . CYS A 1 82 ? -13.604 -11.932 -3.213 1.00 90.31 82 CYS A N 1
ATOM 643 C CA . CYS A 1 82 ? -14.868 -12.297 -2.559 1.00 90.31 82 CYS A CA 1
ATOM 644 C C . CYS A 1 82 ? -14.632 -13.219 -1.349 1.00 90.31 82 CYS A C 1
ATOM 646 O O . CYS A 1 82 ? -15.004 -14.390 -1.376 1.00 90.31 82 CYS A O 1
ATOM 648 N N . MET A 1 83 ? -13.977 -12.710 -0.303 1.00 93.38 83 MET A N 1
ATOM 649 C CA . MET A 1 83 ? -13.610 -13.489 0.894 1.00 93.38 83 MET A CA 1
ATOM 650 C C . MET A 1 83 ? -13.919 -12.711 2.181 1.00 93.38 83 MET A C 1
ATOM 652 O O . MET A 1 83 ? -12.986 -12.336 2.886 1.00 93.38 83 MET A O 1
ATOM 656 N N . PRO A 1 84 ? -15.197 -12.407 2.474 1.00 94.44 84 PRO A N 1
ATOM 657 C CA . PRO A 1 84 ? -15.554 -11.506 3.565 1.00 94.44 84 PRO A CA 1
ATOM 658 C C . PRO A 1 84 ? -15.139 -12.064 4.931 1.00 94.44 84 PRO A C 1
ATOM 660 O O . PRO A 1 84 ? -15.432 -13.216 5.244 1.00 94.44 84 PRO A O 1
ATOM 663 N N . GLU A 1 85 ? -14.476 -11.225 5.726 1.00 94.44 85 GLU A N 1
ATOM 664 C CA . GLU A 1 85 ? -14.109 -11.456 7.131 1.00 94.44 85 GLU A CA 1
ATOM 665 C C . GLU A 1 85 ? -13.355 -12.768 7.400 1.00 94.44 85 GLU A C 1
ATOM 667 O O . GLU A 1 85 ? -13.534 -13.423 8.426 1.00 94.44 85 GLU A O 1
ATOM 672 N N . GLN A 1 86 ? -12.480 -13.167 6.476 1.00 97.31 86 GLN A N 1
ATOM 673 C CA . GLN A 1 86 ? -11.711 -14.409 6.598 1.00 97.31 86 GLN A CA 1
ATOM 674 C C . GLN A 1 86 ? -10.330 -14.202 7.218 1.00 97.31 86 GLN A C 1
ATOM 676 O O . GLN A 1 86 ? -9.787 -15.129 7.824 1.00 97.31 86 GLN A O 1
ATOM 681 N N . PHE A 1 87 ? -9.768 -12.997 7.113 1.00 98.19 87 PHE A N 1
ATOM 682 C CA . PHE A 1 87 ? -8.363 -12.758 7.433 1.00 98.19 87 PHE A CA 1
ATOM 683 C C . PHE A 1 87 ? -8.185 -11.870 8.659 1.00 98.19 87 PHE A C 1
ATOM 685 O O . PHE A 1 87 ? -8.866 -10.862 8.826 1.00 98.19 87 PHE A O 1
ATOM 692 N N . ASP A 1 88 ? -7.236 -12.252 9.507 1.00 97.44 88 ASP A N 1
ATOM 693 C CA . ASP A 1 88 ? -6.747 -11.424 10.607 1.00 97.44 88 ASP A CA 1
ATOM 694 C C . ASP A 1 88 ? -5.759 -10.376 10.066 1.00 97.44 88 ASP A C 1
ATOM 696 O O . ASP A 1 88 ? -5.713 -9.253 10.559 1.00 97.44 88 ASP A O 1
ATOM 700 N N . ALA A 1 89 ? -5.002 -10.713 9.012 1.00 97.56 89 ALA A N 1
ATOM 701 C CA . ALA A 1 89 ? -4.132 -9.764 8.328 1.00 97.56 89 ALA A CA 1
ATOM 702 C C . ALA A 1 89 ? -4.154 -9.889 6.800 1.00 97.56 89 ALA A C 1
ATOM 704 O O . ALA A 1 89 ? -4.291 -10.977 6.243 1.00 97.56 89 ALA A O 1
ATOM 705 N N . VAL A 1 90 ? -3.933 -8.765 6.123 1.00 97.31 90 VAL A N 1
ATOM 706 C CA . VAL A 1 90 ? -3.613 -8.700 4.693 1.00 97.31 90 VAL A CA 1
ATOM 707 C C . VAL A 1 90 ? -2.221 -8.097 4.535 1.00 97.31 90 VAL A C 1
ATOM 709 O O . VAL A 1 90 ? -1.924 -7.048 5.101 1.00 97.31 90 VAL A O 1
ATOM 712 N N . ILE A 1 91 ? -1.372 -8.716 3.725 1.00 95.62 91 ILE A N 1
ATOM 713 C CA . ILE A 1 91 ? -0.066 -8.183 3.337 1.00 95.62 91 ILE A CA 1
ATOM 714 C C . ILE A 1 91 ? -0.021 -7.975 1.820 1.00 95.62 91 ILE A C 1
ATOM 716 O O . ILE A 1 91 ? -0.609 -8.735 1.058 1.00 95.62 91 ILE A O 1
ATOM 720 N N . SER A 1 92 ? 0.666 -6.929 1.366 1.00 93.75 92 SER A N 1
ATOM 721 C CA . SER A 1 92 ? 0.984 -6.713 -0.052 1.00 93.75 92 SER A CA 1
ATOM 722 C C . SER A 1 92 ? 2.340 -6.032 -0.150 1.00 93.75 92 SER A C 1
ATOM 724 O O . SER A 1 92 ? 2.435 -4.805 -0.054 1.00 93.75 92 SER A O 1
ATOM 726 N N . LEU A 1 93 ? 3.386 -6.830 -0.362 1.00 85.56 93 LEU A N 1
ATOM 727 C CA . LEU A 1 93 ? 4.782 -6.377 -0.316 1.00 85.56 93 LEU A CA 1
ATOM 728 C C . LEU A 1 93 ? 5.446 -6.265 -1.694 1.00 85.56 93 LEU A C 1
ATOM 730 O O . LEU A 1 93 ? 6.539 -5.729 -1.821 1.00 85.56 93 LEU A O 1
ATOM 734 N N . ASN A 1 94 ? 4.782 -6.735 -2.750 1.00 78.06 94 ASN A N 1
ATOM 735 C CA . ASN A 1 94 ? 5.354 -6.789 -4.098 1.00 78.06 94 ASN A CA 1
ATOM 736 C C . ASN A 1 94 ? 4.871 -5.649 -5.007 1.00 78.06 94 ASN A C 1
ATOM 738 O O . ASN A 1 94 ? 4.810 -5.812 -6.225 1.00 78.06 94 ASN A O 1
ATOM 742 N N . ASN A 1 95 ? 4.518 -4.492 -4.436 1.00 79.81 95 ASN A N 1
ATOM 743 C CA . ASN A 1 95 ? 4.049 -3.316 -5.178 1.00 79.81 95 ASN A CA 1
ATOM 744 C C . ASN A 1 95 ? 2.811 -3.568 -6.073 1.00 79.81 95 ASN A C 1
ATOM 746 O O . ASN A 1 95 ? 2.621 -2.870 -7.066 1.00 79.81 95 ASN A O 1
ATOM 750 N N . CYS A 1 96 ? 1.939 -4.521 -5.723 1.00 80.44 96 CYS A N 1
ATOM 751 C CA . CYS A 1 96 ? 0.779 -4.937 -6.532 1.00 80.44 96 CYS A CA 1
ATOM 752 C C . CYS A 1 96 ? -0.122 -3.765 -6.985 1.00 80.44 96 CYS A C 1
ATOM 754 O O . CYS A 1 96 ? -0.559 -3.698 -8.135 1.00 80.44 96 CYS A O 1
ATOM 756 N N . PHE A 1 97 ? -0.332 -2.776 -6.111 1.00 84.25 97 PHE A N 1
ATOM 757 C CA . PHE A 1 97 ? -1.243 -1.647 -6.339 1.00 84.25 97 PHE A CA 1
ATOM 758 C C . PHE A 1 97 ? -0.886 -0.760 -7.537 1.00 84.25 97 PHE A C 1
ATOM 760 O O . PHE A 1 97 ? -1.762 -0.069 -8.062 1.00 84.25 97 PHE A O 1
ATOM 767 N N . MET A 1 98 ? 0.374 -0.751 -7.986 1.00 81.69 98 MET A N 1
ATOM 768 C CA . MET A 1 98 ? 0.799 0.111 -9.093 1.00 81.69 98 MET A CA 1
ATOM 769 C C . MET A 1 98 ? 0.142 -0.257 -10.432 1.00 81.69 98 MET A C 1
ATOM 771 O O . MET A 1 98 ? -0.067 0.618 -11.271 1.00 81.69 98 MET A O 1
ATOM 775 N N . TRP A 1 99 ? -0.233 -1.528 -10.594 1.00 83.00 99 TRP A N 1
ATOM 776 C CA . TRP A 1 99 ? -0.830 -2.084 -11.813 1.00 83.00 99 TRP A CA 1
ATOM 777 C C . TRP A 1 99 ? -2.353 -1.934 -11.870 1.00 83.00 99 TRP A C 1
ATOM 779 O O . TRP A 1 99 ? -2.984 -2.240 -12.878 1.00 83.00 99 TRP A O 1
ATOM 789 N N . ILE A 1 100 ? -2.965 -1.478 -10.775 1.00 88.00 100 ILE A N 1
ATOM 790 C CA . ILE A 1 100 ? -4.417 -1.464 -10.617 1.00 88.00 100 ILE A CA 1
ATOM 791 C C . ILE A 1 100 ? -4.922 -0.031 -10.714 1.00 88.00 100 ILE A C 1
ATOM 793 O O . ILE A 1 100 ? -4.550 0.827 -9.910 1.00 88.00 100 ILE A O 1
ATOM 797 N N . LYS A 1 101 ? -5.800 0.238 -11.682 1.00 90.00 101 LYS A N 1
ATOM 798 C CA . LYS A 1 101 ? -6.478 1.534 -11.807 1.00 90.00 101 LYS A CA 1
ATOM 799 C C . LYS A 1 101 ? -7.512 1.715 -10.701 1.00 90.00 101 LYS A C 1
ATOM 801 O O . LYS A 1 101 ? -7.577 2.768 -10.073 1.00 90.00 101 LYS A O 1
ATOM 806 N N . GLU A 1 102 ? -8.288 0.670 -10.435 1.00 93.94 102 GLU A N 1
ATOM 807 C CA . GLU A 1 102 ? -9.411 0.642 -9.497 1.00 93.94 102 GLU A CA 1
ATOM 808 C C . GLU A 1 102 ? -8.960 0.484 -8.030 1.00 93.94 102 GLU A C 1
ATOM 810 O O . GLU A 1 102 ? -9.482 -0.349 -7.290 1.00 93.94 102 GLU A O 1
ATOM 815 N N . LYS A 1 103 ? -7.978 1.281 -7.580 1.00 94.25 103 LYS A N 1
ATOM 816 C CA . LYS A 1 103 ? -7.390 1.166 -6.229 1.00 94.25 103 LYS A CA 1
ATOM 817 C C . LYS A 1 103 ? -8.433 1.255 -5.112 1.00 94.25 103 LYS A C 1
ATOM 819 O O . LYS A 1 103 ? -8.375 0.455 -4.186 1.00 94.25 103 LYS A O 1
ATOM 824 N N . GLN A 1 104 ? -9.419 2.151 -5.234 1.00 95.62 104 GLN A N 1
ATOM 825 C CA . GLN A 1 104 ? -10.528 2.250 -4.274 1.00 95.62 104 GLN A CA 1
ATOM 826 C C . GLN A 1 104 ? -11.293 0.927 -4.137 1.00 95.62 104 GLN A C 1
ATOM 828 O O . GLN A 1 104 ? -11.630 0.521 -3.032 1.00 95.62 104 GLN A O 1
ATOM 833 N N . THR A 1 105 ? -11.547 0.230 -5.251 1.00 96.88 105 THR A N 1
ATOM 834 C CA . THR A 1 105 ? -12.229 -1.073 -5.228 1.00 96.88 105 THR A CA 1
ATOM 835 C C . THR A 1 105 ? -11.396 -2.105 -4.480 1.00 96.88 105 THR A C 1
ATOM 837 O O . THR A 1 105 ? -11.935 -2.846 -3.666 1.00 96.88 105 THR A O 1
ATOM 840 N N . VAL A 1 106 ? -10.079 -2.119 -4.697 1.00 96.75 106 VAL A N 1
ATOM 841 C CA . VAL A 1 106 ? -9.178 -3.012 -3.959 1.00 96.75 106 VAL A CA 1
ATOM 842 C C . VAL A 1 106 ? -9.185 -2.687 -2.469 1.00 96.75 106 VAL A C 1
ATOM 844 O O . VAL A 1 106 ? -9.344 -3.604 -1.675 1.00 96.75 106 VAL A O 1
ATOM 847 N N . PHE A 1 107 ? -9.079 -1.416 -2.070 1.00 97.06 107 PHE A N 1
ATOM 848 C CA . PHE A 1 107 ? -9.127 -1.048 -0.650 1.00 97.06 107 PHE A CA 1
ATOM 849 C C . PHE A 1 107 ? -10.454 -1.446 0.012 1.00 97.06 107 PHE A C 1
ATOM 851 O O . PHE A 1 107 ? -10.427 -2.043 1.087 1.00 97.06 107 PHE A O 1
ATOM 858 N N . ASN A 1 108 ? -11.592 -1.243 -0.659 1.00 96.56 108 ASN A N 1
ATOM 859 C CA . ASN A 1 108 ? -12.893 -1.721 -0.178 1.00 96.56 108 ASN A CA 1
ATOM 860 C C . ASN A 1 108 ? -12.917 -3.252 -0.025 1.00 96.56 108 ASN A C 1
ATOM 862 O O . ASN A 1 108 ? -13.422 -3.780 0.963 1.00 96.56 108 ASN A O 1
ATOM 866 N N . ASN A 1 109 ? -12.349 -3.983 -0.986 1.00 97.38 109 ASN A N 1
ATOM 867 C CA . ASN A 1 109 ? -12.277 -5.439 -0.920 1.00 97.38 109 ASN A CA 1
ATOM 868 C C . ASN A 1 109 ? -11.374 -5.926 0.218 1.00 97.38 109 ASN A C 1
ATOM 870 O O . ASN A 1 109 ? -11.721 -6.894 0.888 1.00 97.38 109 ASN A O 1
ATOM 874 N N . LEU A 1 110 ? -10.242 -5.257 0.461 1.00 97.25 110 LEU A N 1
ATOM 875 C CA . LEU A 1 110 ? -9.368 -5.571 1.590 1.00 97.25 110 LEU A CA 1
ATOM 876 C C . LEU A 1 110 ? -10.072 -5.330 2.922 1.00 97.25 110 LEU A C 1
ATOM 878 O O . LEU A 1 110 ? -10.004 -6.178 3.807 1.00 97.25 110 LEU A O 1
ATOM 882 N N . TYR A 1 111 ? -10.794 -4.215 3.036 1.00 96.38 111 TYR A N 1
ATOM 883 C CA . TYR A 1 111 ? -11.616 -3.927 4.206 1.00 96.38 111 TYR A CA 1
ATOM 884 C C . TYR A 1 111 ? -12.650 -5.032 4.445 1.00 96.38 111 TYR A C 1
ATOM 886 O O . TYR A 1 111 ? -12.781 -5.548 5.551 1.00 96.38 111 TYR A O 1
ATOM 894 N N . ASN A 1 112 ? -13.352 -5.454 3.394 1.00 96.19 112 ASN A N 1
ATOM 895 C CA . ASN A 1 112 ? -14.338 -6.525 3.499 1.00 96.19 112 ASN A CA 1
ATOM 896 C C . ASN A 1 112 ? -13.700 -7.869 3.859 1.00 96.19 112 ASN A C 1
ATOM 898 O O . ASN A 1 112 ? -14.306 -8.637 4.599 1.00 96.19 112 ASN A O 1
ATOM 902 N N . ALA A 1 113 ? -12.497 -8.156 3.361 1.00 97.56 113 ALA A N 1
ATOM 903 C CA . ALA A 1 113 ? -11.820 -9.425 3.595 1.00 97.56 113 ALA A CA 1
ATOM 904 C C . ALA A 1 113 ? -11.270 -9.581 5.022 1.00 97.56 113 ALA A C 1
ATOM 906 O O . ALA A 1 113 ? -11.126 -10.703 5.517 1.00 97.56 113 ALA A O 1
ATOM 907 N N . LEU A 1 114 ? -10.984 -8.463 5.691 1.00 97.56 114 LEU A N 1
ATOM 908 C CA . LEU A 1 114 ? -10.517 -8.451 7.070 1.00 97.56 114 LEU A CA 1
ATOM 909 C C . LEU A 1 114 ? -11.647 -8.707 8.066 1.00 97.56 114 LEU A C 1
ATOM 911 O O . LEU A 1 114 ? -12.762 -8.196 7.934 1.00 97.56 114 LEU A O 1
ATOM 915 N N . LYS A 1 115 ? -11.328 -9.454 9.119 1.00 95.81 115 LYS A N 1
ATOM 916 C CA . LYS A 1 115 ? -12.123 -9.505 10.349 1.00 95.81 115 LYS A CA 1
ATOM 917 C C . LYS A 1 115 ? -12.071 -8.156 11.078 1.00 95.81 115 LYS A C 1
ATOM 919 O O . LYS A 1 115 ? -11.159 -7.362 10.825 1.00 95.81 115 LYS A O 1
ATOM 924 N N . PRO A 1 116 ? -13.012 -7.881 11.997 1.00 89.94 116 PRO A N 1
ATOM 925 C CA . PRO A 1 116 ? -12.855 -6.806 12.973 1.00 89.94 116 PRO A CA 1
ATOM 926 C C . PRO A 1 116 ? -11.465 -6.829 13.624 1.00 89.94 116 PRO A C 1
ATOM 928 O O . PRO A 1 116 ? -10.964 -7.900 13.953 1.00 89.94 116 PRO A O 1
ATOM 931 N N . GLN A 1 117 ? -10.848 -5.655 13.777 1.00 89.25 117 GLN A N 1
ATOM 932 C CA . GLN A 1 117 ? -9.475 -5.445 14.278 1.00 89.25 117 GLN A CA 1
ATOM 933 C C . GLN A 1 117 ? -8.362 -6.025 13.395 1.00 89.25 117 GLN A C 1
ATOM 935 O O . GLN A 1 117 ? -7.182 -5.958 13.743 1.00 89.25 117 GLN A O 1
ATOM 940 N N . GLY A 1 118 ? -8.711 -6.568 12.228 1.00 94.06 118 GLY A N 1
ATOM 941 C CA . GLY A 1 118 ? -7.739 -7.086 11.285 1.00 94.06 118 GLY A CA 1
ATOM 942 C C . GLY A 1 118 ? -6.892 -5.974 10.665 1.00 94.06 118 GLY A C 1
ATOM 943 O O . GLY A 1 118 ? -7.377 -4.863 10.418 1.00 94.06 118 GLY A O 1
ATOM 944 N N . LYS A 1 119 ? -5.619 -6.270 10.391 1.00 94.44 119 LYS A N 1
ATOM 945 C CA 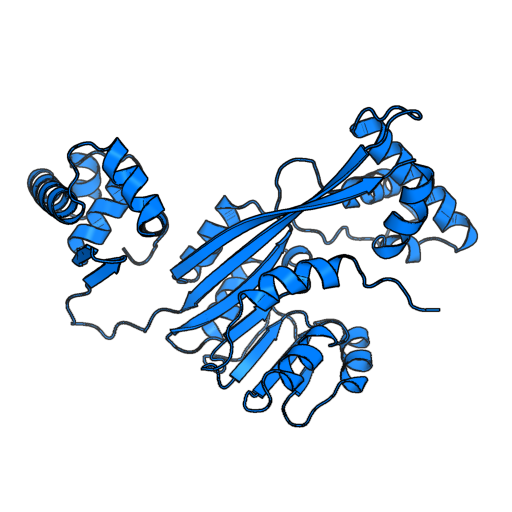. LYS A 1 119 ? -4.630 -5.283 9.930 1.00 94.44 119 LYS A CA 1
ATOM 946 C C . LYS A 1 119 ? -4.212 -5.502 8.486 1.00 94.44 119 LYS A C 1
ATOM 948 O O . LYS A 1 119 ? -4.069 -6.625 8.020 1.00 94.44 119 LYS A O 1
ATOM 953 N N . THR A 1 120 ? -3.965 -4.414 7.773 1.00 95.81 120 THR A N 1
ATOM 954 C CA . THR A 1 120 ? -3.352 -4.447 6.447 1.00 95.81 120 THR A CA 1
ATOM 955 C C . THR A 1 120 ? -1.961 -3.823 6.499 1.00 95.81 120 THR A C 1
ATOM 957 O O . THR A 1 120 ? -1.790 -2.733 7.044 1.00 95.81 120 THR A O 1
ATOM 960 N N . TYR A 1 121 ? -0.991 -4.492 5.876 1.00 95.12 121 TYR A N 1
ATOM 961 C CA . TYR A 1 121 ? 0.387 -4.039 5.699 1.00 95.12 121 TYR A CA 1
ATOM 962 C C . TYR A 1 121 ? 0.675 -3.892 4.204 1.00 95.12 121 TYR A C 1
ATOM 964 O O . TYR A 1 121 ? 0.770 -4.882 3.474 1.00 95.12 121 TYR A O 1
ATOM 972 N N . LEU A 1 122 ? 0.790 -2.654 3.730 1.00 94.31 122 LEU A N 1
ATOM 973 C CA . LEU A 1 122 ? 0.950 -2.358 2.308 1.00 94.31 122 LEU A CA 1
ATOM 974 C C . LEU A 1 122 ? 2.289 -1.696 2.031 1.00 94.31 122 LEU A C 1
ATOM 976 O O . LEU A 1 122 ? 2.696 -0.776 2.737 1.00 94.31 122 LEU A O 1
ATOM 980 N N . GLN A 1 123 ? 2.912 -2.114 0.936 1.00 91.38 123 GLN A N 1
ATOM 981 C CA . GLN A 1 123 ? 4.054 -1.443 0.341 1.00 91.38 123 GLN A CA 1
ATOM 982 C C . GLN A 1 123 ? 3.795 -1.248 -1.154 1.00 91.38 123 GLN A C 1
ATOM 984 O O . GLN A 1 123 ? 3.586 -2.217 -1.892 1.00 91.38 123 GLN A O 1
ATOM 989 N N . PHE A 1 124 ? 3.763 0.004 -1.608 1.00 89.62 124 PHE A N 1
ATOM 990 C CA . PHE A 1 124 ? 3.619 0.314 -3.030 1.00 89.62 124 PHE A CA 1
ATOM 991 C C . PHE A 1 124 ? 4.166 1.693 -3.396 1.00 89.62 124 PHE A C 1
ATOM 993 O O . PHE A 1 124 ? 4.273 2.596 -2.568 1.00 89.62 124 PHE A O 1
ATOM 1000 N N . PHE A 1 125 ? 4.498 1.866 -4.671 1.00 87.44 125 PHE A N 1
ATOM 1001 C CA . PHE A 1 125 ? 4.973 3.142 -5.189 1.00 87.44 125 PHE A CA 1
ATOM 1002 C C . PHE A 1 125 ? 3.898 4.225 -5.189 1.00 87.44 125 PHE A C 1
ATOM 1004 O O . PHE A 1 125 ? 2.741 3.979 -5.534 1.00 87.44 125 PHE A O 1
ATOM 1011 N N . VAL A 1 126 ? 4.325 5.450 -4.903 1.00 86.12 126 VAL A N 1
ATOM 1012 C CA . VAL A 1 126 ? 3.484 6.645 -4.960 1.00 86.12 126 VAL A CA 1
ATOM 1013 C C . VAL A 1 126 ? 4.169 7.739 -5.763 1.00 86.12 126 VAL A C 1
ATOM 1015 O O . VAL A 1 126 ? 5.393 7.792 -5.870 1.00 86.12 126 VAL A O 1
ATOM 1018 N N . ARG A 1 127 ? 3.371 8.648 -6.318 1.00 84.19 127 ARG A N 1
ATOM 1019 C CA . ARG A 1 127 ? 3.870 9.833 -7.007 1.00 84.19 127 ARG A CA 1
ATOM 1020 C C . ARG A 1 127 ? 4.491 10.780 -5.984 1.00 84.19 127 ARG A C 1
ATOM 1022 O O . ARG A 1 127 ? 3.773 11.508 -5.297 1.00 84.19 127 ARG A O 1
ATOM 1029 N N . HIS A 1 128 ? 5.816 10.779 -5.909 1.00 79.88 128 HIS A N 1
ATOM 1030 C CA . HIS A 1 128 ? 6.580 11.677 -5.056 1.00 79.88 128 HIS A CA 1
ATOM 1031 C C . HIS A 1 128 ? 7.955 11.982 -5.657 1.00 79.88 128 HIS A C 1
ATOM 1033 O O . HIS A 1 128 ? 8.540 11.139 -6.330 1.00 79.88 128 HIS A O 1
ATOM 1039 N N . GLY A 1 129 ? 8.468 13.186 -5.391 1.00 75.94 129 GLY A N 1
ATOM 1040 C CA . GLY A 1 129 ? 9.804 13.600 -5.807 1.00 75.94 129 GLY A CA 1
ATOM 1041 C C . GLY A 1 129 ? 9.985 13.601 -7.324 1.00 75.94 129 GLY A C 1
ATOM 1042 O O . GLY A 1 129 ? 9.249 14.270 -8.056 1.00 75.94 129 GLY A O 1
ATOM 1043 N N . HIS A 1 130 ? 11.003 12.878 -7.783 1.00 69.69 130 HIS A N 1
ATOM 1044 C CA . HIS A 1 130 ? 11.354 12.792 -9.189 1.00 69.69 130 HIS A CA 1
ATOM 1045 C C . HIS A 1 130 ? 10.361 11.923 -9.972 1.00 69.69 130 HIS A C 1
ATOM 1047 O O . HIS A 1 130 ? 9.840 10.941 -9.441 1.00 69.69 130 HIS A O 1
ATOM 1053 N N . PRO A 1 131 ? 10.070 12.244 -11.243 1.00 66.75 131 PRO A N 1
ATOM 1054 C CA . PRO A 1 131 ? 9.062 11.480 -11.949 1.00 66.75 131 PRO A CA 1
ATOM 1055 C C . PRO A 1 131 ? 9.580 10.079 -12.319 1.00 66.75 131 PRO A C 1
ATOM 1057 O O . PRO A 1 131 ? 10.708 9.918 -12.794 1.00 66.75 131 PRO A O 1
ATOM 1060 N N . LYS A 1 132 ? 8.719 9.081 -12.089 1.00 70.00 132 LYS A N 1
ATOM 1061 C CA . LYS A 1 132 ? 8.982 7.636 -12.171 1.00 70.00 132 LYS A CA 1
ATOM 1062 C C . LYS A 1 132 ? 9.751 7.197 -13.412 1.00 70.00 132 LYS A C 1
ATOM 1064 O O . LYS A 1 132 ? 9.480 7.667 -14.513 1.00 70.00 132 LYS A O 1
ATOM 1069 N N . ASN A 1 133 ? 10.645 6.232 -13.253 1.00 70.12 133 ASN A N 1
ATOM 1070 C CA . ASN A 1 133 ? 11.617 5.883 -14.289 1.00 70.12 133 ASN A CA 1
ATOM 1071 C C . ASN A 1 133 ? 11.030 5.100 -15.474 1.00 70.12 133 ASN A C 1
ATOM 1073 O O . ASN A 1 133 ? 11.426 5.330 -16.618 1.00 70.12 133 ASN A O 1
ATOM 1077 N N . ASP A 1 134 ? 9.973 4.317 -15.256 1.00 74.25 134 ASP A N 1
ATOM 1078 C CA . ASP A 1 134 ? 9.190 3.653 -16.315 1.00 74.25 134 ASP A CA 1
ATOM 1079 C C . ASP A 1 134 ? 8.627 4.631 -17.362 1.00 74.25 134 ASP A C 1
ATOM 1081 O O . ASP A 1 134 ? 8.324 4.252 -18.502 1.00 74.25 134 ASP A O 1
ATOM 1085 N N . ARG A 1 135 ? 8.501 5.922 -17.019 1.00 78.12 135 ARG A N 1
ATOM 1086 C CA . ARG A 1 135 ? 8.078 6.948 -17.978 1.00 78.12 135 ARG A CA 1
ATOM 1087 C C . ARG A 1 135 ? 9.083 7.120 -19.113 1.00 78.12 135 ARG A C 1
ATOM 1089 O O . ARG A 1 135 ? 8.667 7.468 -20.210 1.00 78.12 135 ARG A O 1
ATOM 1096 N N . PHE A 1 136 ? 10.375 6.883 -18.877 1.00 85.25 136 PHE A N 1
ATOM 1097 C CA . PHE A 1 136 ? 11.412 7.030 -19.898 1.00 85.25 136 PHE A CA 1
ATOM 1098 C C . PHE A 1 136 ? 11.351 5.890 -20.911 1.00 85.25 136 PHE A C 1
ATOM 1100 O O . PHE A 1 136 ? 11.472 6.140 -22.110 1.00 85.25 136 PHE A O 1
ATOM 1107 N N . LEU A 1 137 ? 11.041 4.672 -20.453 1.00 85.75 137 LEU A N 1
ATOM 1108 C CA . LEU A 1 137 ? 10.688 3.553 -21.333 1.00 85.75 137 LEU A CA 1
ATOM 1109 C C . LEU A 1 137 ? 9.431 3.884 -22.141 1.00 85.75 137 LEU A C 1
ATOM 1111 O O . LEU A 1 137 ? 9.405 3.712 -23.355 1.00 85.75 137 LEU A O 1
ATOM 1115 N N . SER A 1 138 ? 8.405 4.425 -21.482 1.00 83.50 138 SER A N 1
ATOM 1116 C CA . SER A 1 138 ? 7.140 4.787 -22.135 1.00 83.50 138 SER A CA 1
ATOM 1117 C C . SER A 1 138 ? 7.298 5.940 -23.133 1.00 83.50 138 SER A C 1
ATOM 1119 O O . SER A 1 138 ? 6.594 5.992 -24.139 1.00 83.50 138 SER A O 1
ATOM 1121 N N . HIS A 1 139 ? 8.220 6.869 -22.877 1.00 86.38 139 HIS A N 1
ATOM 1122 C CA . HIS A 1 139 ? 8.557 7.953 -23.792 1.00 86.38 139 HIS A CA 1
ATOM 1123 C C . HIS A 1 139 ? 9.330 7.425 -25.006 1.00 86.38 139 HIS A C 1
ATOM 1125 O O . HIS A 1 139 ? 8.924 7.701 -26.133 1.00 86.38 139 HIS A O 1
ATOM 1131 N N . ALA A 1 140 ? 10.355 6.588 -24.791 1.00 90.31 140 ALA A N 1
ATOM 1132 C CA . ALA A 1 140 ? 11.077 5.910 -25.868 1.00 90.31 140 ALA A CA 1
ATOM 1133 C C . ALA A 1 140 ? 10.129 5.070 -26.742 1.00 90.31 140 ALA A C 1
ATOM 1135 O O . ALA A 1 140 ? 10.173 5.156 -27.965 1.00 90.31 140 ALA A O 1
ATOM 1136 N N . ALA A 1 141 ? 9.202 4.330 -26.127 1.00 89.12 141 ALA A N 1
ATOM 1137 C CA . ALA A 1 141 ? 8.236 3.484 -26.826 1.00 89.12 141 ALA A CA 1
ATOM 1138 C C . ALA A 1 141 ? 7.304 4.258 -27.775 1.00 89.12 141 ALA A C 1
ATOM 1140 O O . ALA A 1 141 ? 6.772 3.672 -28.715 1.00 89.12 141 ALA A O 1
ATOM 1141 N N . LYS A 1 142 ? 7.107 5.567 -27.563 1.00 89.19 142 LYS A N 1
ATOM 1142 C CA . LYS A 1 142 ? 6.261 6.424 -28.413 1.00 89.19 142 LYS A CA 1
ATOM 1143 C C . LYS A 1 142 ? 6.993 6.991 -29.633 1.00 89.19 142 LYS A C 1
ATOM 1145 O O . LYS A 1 142 ? 6.342 7.550 -30.517 1.00 89.19 142 LYS A O 1
ATOM 1150 N N . GLU A 1 143 ? 8.315 6.865 -29.709 1.00 93.19 143 GLU A N 1
ATOM 1151 C CA . GLU A 1 143 ? 9.092 7.406 -30.827 1.00 93.19 143 GLU A CA 1
ATOM 1152 C C . GLU A 1 143 ? 8.862 6.631 -32.125 1.00 93.19 143 GLU A C 1
ATOM 1154 O O . GLU A 1 143 ? 8.495 5.457 -32.115 1.00 93.19 143 GLU A O 1
ATOM 1159 N N . ILE A 1 144 ? 9.109 7.286 -33.265 1.00 93.94 144 ILE A N 1
ATOM 1160 C CA . ILE A 1 144 ? 8.851 6.743 -34.609 1.00 93.94 144 ILE A CA 1
ATOM 1161 C C . ILE A 1 144 ? 9.481 5.358 -34.830 1.00 93.94 144 ILE A C 1
ATOM 1163 O O . ILE A 1 144 ? 8.848 4.494 -35.437 1.00 93.94 144 ILE A O 1
ATOM 1167 N N . GLU A 1 145 ? 10.688 5.150 -34.302 1.00 93.75 145 GLU A N 1
ATOM 1168 C CA . GLU A 1 145 ? 11.459 3.914 -34.430 1.00 93.75 145 GLU A CA 1
ATOM 1169 C C . GLU A 1 145 ? 10.834 2.753 -33.643 1.00 93.75 145 GLU A C 1
ATOM 1171 O O . GLU A 1 145 ? 10.820 1.614 -34.109 1.00 93.75 145 GLU A O 1
ATOM 1176 N N . TRP A 1 146 ? 10.256 3.048 -32.477 1.00 92.75 146 TRP A N 1
ATOM 1177 C CA . TRP A 1 146 ? 9.830 2.043 -31.504 1.00 92.75 146 TRP A CA 1
ATOM 1178 C C . TRP A 1 146 ? 8.323 1.801 -31.506 1.00 92.75 146 TRP A C 1
ATOM 1180 O O . TRP A 1 146 ? 7.882 0.671 -31.300 1.00 92.75 146 TRP A O 1
ATOM 1190 N N . ARG A 1 147 ? 7.518 2.825 -31.814 1.00 90.38 147 ARG A N 1
ATOM 1191 C CA . ARG A 1 147 ? 6.047 2.814 -31.697 1.00 90.38 147 ARG A CA 1
ATOM 1192 C C . ARG A 1 147 ? 5.354 1.652 -32.400 1.00 90.38 147 ARG A C 1
ATOM 1194 O O . ARG A 1 147 ? 4.246 1.284 -32.026 1.00 90.38 147 ARG A O 1
ATOM 1201 N N . SER A 1 148 ? 5.971 1.087 -33.440 1.00 92.38 148 SER A N 1
ATOM 1202 C CA . SER A 1 148 ? 5.410 -0.045 -34.181 1.00 92.38 148 SER A CA 1
ATOM 1203 C C . SER A 1 148 ? 5.427 -1.352 -33.379 1.00 92.38 148 SER A C 1
ATOM 1205 O O . SER A 1 148 ? 4.475 -2.122 -33.496 1.00 92.38 148 SER A O 1
ATOM 1207 N N . TYR A 1 149 ? 6.434 -1.558 -32.524 1.00 89.81 149 TYR A N 1
ATOM 1208 C CA . TYR A 1 149 ? 6.561 -2.721 -31.636 1.00 89.81 149 TYR A CA 1
ATOM 1209 C C . TYR A 1 149 ? 5.612 -2.643 -30.432 1.00 89.81 149 TYR A C 1
ATOM 1211 O O . TYR A 1 149 ? 5.178 -3.662 -29.908 1.00 89.81 149 TYR A O 1
ATOM 1219 N N . PHE A 1 150 ? 5.237 -1.427 -30.030 1.00 88.00 150 PHE A N 1
ATOM 1220 C CA . PHE A 1 150 ? 4.412 -1.161 -28.849 1.00 88.00 150 PHE A CA 1
ATOM 1221 C C . PHE A 1 150 ? 2.937 -0.867 -29.175 1.00 88.00 150 PHE A C 1
ATOM 1223 O O . PHE A 1 150 ? 2.211 -0.363 -28.325 1.00 88.00 150 PHE A O 1
ATOM 1230 N N . LYS A 1 151 ? 2.446 -1.192 -30.381 1.00 80.94 151 LYS A N 1
ATOM 1231 C CA . LYS A 1 151 ? 1.040 -0.933 -30.773 1.00 80.94 151 LYS A CA 1
ATOM 1232 C C . LYS A 1 151 ? 0.007 -1.593 -29.854 1.00 80.94 151 LYS A C 1
ATOM 1234 O O . LYS A 1 151 ? -1.057 -1.027 -29.641 1.00 80.94 151 LYS A O 1
ATOM 1239 N N . ASN A 1 152 ? 0.339 -2.767 -29.318 1.00 73.88 152 ASN A N 1
ATOM 1240 C CA . ASN A 1 152 ? -0.514 -3.531 -28.404 1.00 73.88 152 ASN A CA 1
ATOM 1241 C C . ASN A 1 152 ? -0.064 -3.404 -26.940 1.00 73.88 152 ASN A C 1
ATOM 1243 O O . ASN A 1 152 ? -0.525 -4.157 -26.089 1.00 73.88 152 ASN A O 1
ATOM 1247 N N . TYR A 1 153 ? 0.870 -2.496 -26.648 1.00 70.56 153 TYR A N 1
ATOM 1248 C CA . TYR A 1 153 ? 1.321 -2.234 -25.290 1.00 70.56 153 TYR A CA 1
ATOM 1249 C C . TYR A 1 153 ? 0.422 -1.174 -24.650 1.00 70.56 153 TYR A C 1
ATOM 1251 O O . TYR A 1 153 ? 0.417 -0.014 -25.067 1.00 70.56 153 TYR A O 1
ATOM 1259 N N . SER A 1 154 ? -0.318 -1.562 -23.615 1.00 64.31 154 SER A N 1
ATOM 1260 C CA . SER A 1 154 ? -0.923 -0.629 -22.670 1.00 64.31 154 SER A CA 1
ATOM 1261 C C . SER A 1 154 ? 0.086 -0.315 -21.568 1.00 64.31 154 SER A C 1
ATOM 1263 O O . SER A 1 154 ? 0.649 -1.205 -20.932 1.00 64.31 154 SER A O 1
ATOM 1265 N N . GLN A 1 155 ? 0.336 0.974 -21.336 1.00 63.53 155 GLN A N 1
ATOM 1266 C CA . GLN A 1 155 ? 1.033 1.400 -20.128 1.00 63.53 155 GLN A CA 1
ATOM 1267 C C . GLN A 1 155 ? 0.065 1.232 -18.948 1.00 63.53 155 GLN A C 1
ATOM 1269 O O . GLN A 1 155 ? -0.696 2.144 -18.641 1.00 63.53 155 GLN A O 1
ATOM 1274 N N . ASP A 1 156 ? 0.094 0.072 -18.294 1.00 65.19 156 ASP A N 1
ATOM 1275 C CA . ASP A 1 156 ? -0.797 -0.262 -17.171 1.00 65.19 156 ASP A CA 1
ATOM 1276 C C . ASP A 1 156 ? -0.217 0.160 -15.817 1.00 65.19 156 ASP A C 1
ATOM 1278 O O . ASP A 1 156 ? -0.331 -0.542 -14.818 1.00 65.19 156 ASP A O 1
ATOM 1282 N N . TYR A 1 157 ? 0.438 1.319 -15.781 1.00 74.56 157 TYR A N 1
ATOM 1283 C CA . TYR A 1 157 ? 0.897 1.922 -14.537 1.00 74.56 157 TYR A CA 1
ATOM 1284 C C . TYR A 1 157 ? -0.031 3.067 -14.152 1.00 74.56 157 TYR A C 1
ATOM 1286 O O . TYR A 1 157 ? -0.232 4.012 -14.919 1.00 74.56 157 TYR A O 1
ATOM 1294 N N . TYR A 1 158 ? -0.568 2.993 -12.940 1.00 82.00 158 TYR A N 1
ATOM 1295 C CA . TYR A 1 158 ? -1.512 3.971 -12.423 1.00 82.00 158 TYR A CA 1
ATOM 1296 C C . TYR A 1 158 ? -0.905 4.665 -11.208 1.00 82.00 158 TYR A C 1
ATOM 1298 O O . TYR A 1 158 ? -0.945 4.135 -10.095 1.00 82.00 158 TYR A O 1
ATOM 1306 N N . ASP A 1 159 ? -0.357 5.860 -11.434 1.00 82.25 159 ASP A N 1
ATOM 1307 C CA . ASP A 1 159 ? 0.148 6.735 -10.375 1.00 82.25 159 ASP A CA 1
ATOM 1308 C C . ASP A 1 159 ? -0.928 7.044 -9.328 1.00 82.25 159 ASP A C 1
ATOM 1310 O O . ASP A 1 159 ? -2.117 7.156 -9.630 1.00 82.25 159 ASP A O 1
ATOM 1314 N N . VAL A 1 160 ? -0.490 7.237 -8.086 1.00 88.19 160 VAL A N 1
ATOM 1315 C CA . VAL A 1 160 ? -1.343 7.664 -6.974 1.00 88.19 160 VAL A CA 1
ATOM 1316 C C . VAL A 1 160 ? -0.552 8.583 -6.049 1.00 88.19 160 VAL A C 1
ATOM 1318 O O . VAL A 1 160 ? 0.637 8.364 -5.826 1.00 88.19 160 VAL A O 1
ATOM 1321 N N . SER A 1 161 ? -1.181 9.640 -5.538 1.00 88.69 161 SER A N 1
ATOM 1322 C CA . SER A 1 161 ? -0.553 10.533 -4.561 1.00 88.69 161 SER A CA 1
ATOM 1323 C C . SER A 1 161 ? -0.776 10.039 -3.127 1.00 88.69 161 SER A C 1
ATOM 1325 O O . SER A 1 161 ? -1.738 9.323 -2.859 1.00 88.69 161 SER A O 1
ATOM 1327 N N . ILE A 1 162 ? 0.080 10.441 -2.183 1.00 88.44 162 ILE A N 1
ATOM 1328 C CA . ILE A 1 162 ? -0.108 10.115 -0.757 1.00 88.44 162 ILE A CA 1
ATOM 1329 C C . ILE A 1 162 ? -1.466 10.631 -0.227 1.00 88.44 162 ILE A C 1
ATOM 1331 O O . ILE A 1 162 ? -2.163 9.852 0.424 1.00 88.44 162 ILE A O 1
ATOM 1335 N N . PRO A 1 163 ? -1.910 11.872 -0.538 1.00 85.00 163 PRO A N 1
ATOM 1336 C CA . PRO A 1 163 ? -3.251 12.328 -0.167 1.00 85.00 163 PRO A CA 1
ATOM 1337 C C . PRO A 1 163 ? -4.378 11.450 -0.722 1.00 85.00 163 PRO A C 1
ATOM 1339 O O . PRO A 1 163 ? -5.332 11.165 -0.002 1.00 85.00 163 PRO A O 1
ATOM 1342 N N . ASP A 1 164 ? -4.259 10.981 -1.969 1.00 88.38 164 ASP A N 1
ATOM 1343 C CA . ASP A 1 164 ? -5.256 10.082 -2.557 1.00 88.38 164 ASP A CA 1
ATOM 1344 C C . ASP A 1 164 ? -5.282 8.731 -1.843 1.00 88.38 164 ASP A C 1
ATOM 1346 O O . ASP A 1 164 ? -6.361 8.226 -1.560 1.00 88.38 164 ASP A O 1
ATOM 1350 N N . VAL A 1 165 ? -4.122 8.155 -1.506 1.00 91.06 165 VAL A N 1
ATOM 1351 C CA . VAL A 1 165 ? -4.052 6.914 -0.712 1.00 91.06 165 VAL A CA 1
ATOM 1352 C C . VAL A 1 165 ? -4.745 7.090 0.636 1.00 91.06 165 VAL A C 1
ATOM 1354 O O . VAL A 1 165 ? -5.588 6.270 0.988 1.00 91.06 165 VAL A O 1
ATOM 1357 N N . CYS A 1 166 ? -4.416 8.162 1.364 1.00 86.75 166 CYS A N 1
ATOM 1358 C CA . CYS A 1 166 ? -5.018 8.464 2.662 1.00 86.75 166 CYS A CA 1
ATOM 1359 C C . CYS A 1 166 ? -6.546 8.544 2.547 1.00 86.75 166 CYS A C 1
ATOM 1361 O O . CYS A 1 166 ? -7.264 7.820 3.233 1.00 86.75 166 CYS A O 1
ATOM 1363 N N . ARG A 1 167 ? -7.036 9.343 1.590 1.00 86.31 167 ARG A N 1
ATOM 1364 C CA . ARG A 1 167 ? -8.466 9.484 1.312 1.00 86.31 167 ARG A CA 1
ATOM 1365 C C . ARG A 1 167 ? -9.120 8.137 1.001 1.00 86.31 167 ARG A C 1
ATOM 1367 O O . ARG A 1 167 ? -10.134 7.819 1.607 1.00 86.31 167 ARG A O 1
ATOM 1374 N N . MET A 1 168 ? -8.541 7.339 0.104 1.00 93.25 168 MET A N 1
ATOM 1375 C CA . MET A 1 168 ? -9.131 6.064 -0.314 1.00 93.25 168 MET A CA 1
ATOM 1376 C C . MET A 1 168 ? -9.204 5.033 0.827 1.00 93.25 168 MET A C 1
ATOM 1378 O O . MET A 1 168 ? -10.194 4.305 0.946 1.00 93.25 168 MET A O 1
ATOM 1382 N N . LEU A 1 169 ? -8.182 4.978 1.688 1.00 90.00 169 LEU A N 1
ATOM 1383 C CA . LEU A 1 169 ? -8.173 4.122 2.880 1.00 90.00 169 LEU A CA 1
ATOM 1384 C C . LEU A 1 169 ? -9.254 4.550 3.880 1.00 90.00 169 LEU A C 1
ATOM 1386 O O . LEU A 1 169 ? -10.024 3.710 4.347 1.00 90.00 169 LEU A O 1
ATOM 1390 N N . CYS A 1 170 ? -9.365 5.851 4.153 1.00 81.81 170 CYS A N 1
ATOM 1391 C CA . CYS A 1 170 ? -10.391 6.388 5.043 1.00 81.81 170 CYS A CA 1
ATOM 1392 C C . CYS A 1 170 ? -11.813 6.230 4.475 1.00 81.81 170 CYS A C 1
ATOM 1394 O O . CYS A 1 170 ? -12.737 5.909 5.216 1.00 81.81 170 CYS A O 1
ATOM 1396 N N . GLU A 1 171 ? -12.013 6.408 3.165 1.00 83.00 171 GLU A N 1
ATOM 1397 C CA . GLU A 1 171 ? -13.288 6.137 2.473 1.00 83.00 171 GLU A CA 1
ATOM 1398 C C . GLU A 1 171 ? -13.687 4.658 2.561 1.00 83.00 171 GLU A C 1
ATOM 1400 O O . GLU A 1 171 ? -14.873 4.351 2.642 1.00 83.00 171 GLU A O 1
ATOM 1405 N N . SER A 1 172 ? -12.710 3.748 2.617 1.00 89.44 172 SER A N 1
ATOM 1406 C CA . SER A 1 172 ? -12.962 2.314 2.828 1.00 89.44 172 SER A CA 1
ATOM 1407 C C . SER A 1 172 ? -13.312 1.974 4.284 1.00 89.44 172 SER A C 1
ATOM 1409 O O . SER A 1 172 ? -13.777 0.872 4.552 1.00 89.44 172 SER A O 1
ATOM 1411 N N . GLY A 1 173 ? -13.087 2.894 5.232 1.00 83.56 173 GLY A N 1
ATOM 1412 C CA . GLY A 1 173 ? -13.378 2.712 6.657 1.00 83.56 173 GLY A CA 1
ATOM 1413 C C . GLY A 1 173 ? -12.198 2.257 7.523 1.00 83.56 173 GLY A C 1
ATOM 1414 O O . GLY A 1 173 ? -12.421 1.867 8.673 1.00 83.56 173 GLY A O 1
ATOM 1415 N N . PHE A 1 174 ? -10.968 2.291 7.000 1.00 87.81 174 PHE A N 1
ATOM 1416 C CA . PHE A 1 174 ? -9.755 1.950 7.748 1.00 87.81 174 PHE A CA 1
ATOM 1417 C C . PHE A 1 174 ? -9.329 3.046 8.733 1.00 87.81 174 PHE A C 1
ATOM 1419 O O . PHE A 1 174 ? -9.392 4.234 8.418 1.00 87.81 174 PHE A O 1
ATOM 1426 N N . ILE A 1 175 ? -8.770 2.630 9.872 1.00 84.44 175 ILE A N 1
ATOM 1427 C CA . ILE A 1 175 ? -7.950 3.480 10.744 1.00 84.44 175 ILE A CA 1
ATOM 1428 C C . ILE A 1 175 ? -6.496 3.363 10.287 1.00 84.44 175 ILE A C 1
ATOM 1430 O O . ILE A 1 175 ? -5.964 2.259 10.188 1.00 84.44 175 ILE A O 1
ATOM 1434 N N . ILE A 1 176 ? -5.843 4.487 9.988 1.00 86.06 176 ILE A N 1
ATOM 1435 C CA . ILE A 1 176 ? -4.445 4.508 9.539 1.00 86.06 176 ILE A CA 1
ATOM 1436 C C . ILE A 1 176 ? -3.535 4.663 10.759 1.00 86.06 176 ILE A C 1
ATOM 1438 O O . ILE A 1 176 ? -3.483 5.732 11.360 1.00 86.06 176 ILE A O 1
ATOM 1442 N N . HIS A 1 177 ? -2.780 3.614 11.082 1.00 82.75 177 HIS A N 1
ATOM 1443 C CA . HIS A 1 177 ? -1.773 3.629 12.151 1.00 82.75 177 HIS A CA 1
ATOM 1444 C C . HIS A 1 177 ? -0.436 4.181 11.668 1.00 82.75 177 HIS A C 1
ATOM 1446 O O . HIS A 1 177 ? 0.295 4.823 12.417 1.00 82.75 177 HIS A O 1
ATOM 1452 N N . LYS A 1 178 ? -0.094 3.912 10.404 1.00 85.31 178 LYS A N 1
ATOM 1453 C CA . LYS A 1 178 ? 1.178 4.322 9.816 1.00 85.31 178 LYS A CA 1
ATOM 1454 C C . LYS A 1 178 ? 1.042 4.645 8.337 1.00 85.31 178 LYS A C 1
ATOM 1456 O O . LYS A 1 178 ? 0.404 3.905 7.592 1.00 85.31 178 LYS A O 1
ATOM 1461 N N . LEU A 1 179 ? 1.700 5.727 7.931 1.00 87.50 179 LEU A N 1
ATOM 1462 C CA . LEU A 1 179 ? 1.803 6.194 6.552 1.00 87.50 179 LEU A CA 1
ATOM 1463 C C . LEU A 1 179 ? 3.207 6.793 6.357 1.00 87.50 179 LEU A C 1
ATOM 1465 O O . LEU A 1 179 ? 3.412 7.988 6.556 1.00 87.50 179 LEU A O 1
ATOM 1469 N N . GLU A 1 180 ? 4.199 5.954 6.058 1.00 88.25 180 GLU A N 1
ATOM 1470 C CA . GLU A 1 180 ? 5.615 6.344 6.008 1.00 88.25 180 GLU A CA 1
ATOM 1471 C C . GLU A 1 180 ? 6.141 6.288 4.571 1.00 88.25 180 GLU A C 1
ATOM 1473 O O . GLU A 1 180 ? 6.022 5.269 3.892 1.00 88.25 180 GLU A O 1
ATOM 1478 N N . LEU A 1 181 ? 6.719 7.390 4.092 1.00 88.75 181 LEU A N 1
ATOM 1479 C CA . LEU A 1 181 ? 7.346 7.434 2.777 1.00 88.75 181 LEU A CA 1
ATOM 1480 C C . LEU A 1 181 ? 8.819 7.037 2.887 1.00 88.75 181 LEU A C 1
ATOM 1482 O O . LEU A 1 181 ? 9.627 7.764 3.463 1.00 88.75 181 LEU A O 1
ATOM 1486 N N . MET A 1 182 ? 9.165 5.924 2.257 1.00 86.81 182 MET A N 1
ATOM 1487 C CA . MET A 1 182 ? 10.529 5.432 2.156 1.00 86.81 182 MET A CA 1
ATOM 1488 C C . MET A 1 182 ? 11.178 5.923 0.866 1.00 86.81 182 MET A C 1
ATOM 1490 O O . MET A 1 182 ? 10.575 5.878 -0.209 1.00 86.81 182 MET A O 1
ATOM 1494 N N . LYS A 1 183 ? 12.431 6.369 0.980 1.00 86.06 183 LYS A N 1
ATOM 1495 C CA . LYS A 1 183 ? 13.291 6.709 -0.151 1.00 86.06 183 LYS A CA 1
ATOM 1496 C C . LYS A 1 183 ? 14.341 5.617 -0.311 1.00 86.06 183 LYS A C 1
ATOM 1498 O O . LYS A 1 183 ? 15.179 5.440 0.571 1.00 86.06 183 LYS A O 1
ATOM 1503 N N . TYR A 1 184 ? 14.319 4.933 -1.445 1.00 80.81 184 TYR A N 1
ATOM 1504 C CA . TYR A 1 184 ? 15.327 3.946 -1.800 1.00 80.81 184 TYR A CA 1
ATOM 1505 C C . TYR A 1 184 ? 16.197 4.481 -2.929 1.00 80.81 184 TYR A C 1
ATOM 1507 O O . TYR A 1 184 ? 15.703 4.741 -4.022 1.00 80.81 184 TYR A O 1
ATOM 1515 N N . GLY A 1 185 ? 17.487 4.655 -2.647 1.00 78.69 185 GLY A N 1
ATOM 1516 C CA . GLY A 1 185 ? 18.471 5.152 -3.601 1.00 78.69 185 GLY A CA 1
ATOM 1517 C C . GLY A 1 185 ? 19.438 4.053 -4.029 1.00 78.69 185 GLY A C 1
ATOM 1518 O O . GLY A 1 185 ? 20.014 3.378 -3.180 1.00 78.69 185 GLY A O 1
ATOM 1519 N N . THR A 1 186 ? 19.658 3.894 -5.332 1.00 79.75 186 THR A N 1
ATOM 1520 C CA . THR A 1 186 ? 20.776 3.111 -5.881 1.00 79.75 186 THR A CA 1
ATOM 1521 C C . THR A 1 186 ? 21.852 4.063 -6.373 1.00 79.75 186 THR A C 1
ATOM 1523 O O . THR A 1 186 ? 21.582 4.945 -7.186 1.00 79.75 186 THR A O 1
ATOM 1526 N N . TYR A 1 187 ? 23.074 3.898 -5.874 1.00 82.44 187 TYR A N 1
ATOM 1527 C CA . TYR A 1 187 ? 24.210 4.717 -6.278 1.00 82.44 187 TYR A CA 1
ATOM 1528 C C . TYR A 1 187 ? 24.867 4.163 -7.544 1.00 82.44 187 TYR A C 1
ATOM 1530 O O . TYR A 1 187 ? 25.248 2.992 -7.596 1.00 82.44 187 TYR A O 1
ATOM 1538 N N . PHE A 1 188 ? 25.067 5.029 -8.535 1.00 83.44 188 PHE A N 1
ATOM 1539 C CA . PHE A 1 188 ? 25.735 4.707 -9.787 1.00 83.44 188 PHE A CA 1
ATOM 1540 C C . PHE A 1 188 ? 27.006 5.539 -9.947 1.00 83.44 188 PHE A C 1
ATOM 1542 O O . PHE A 1 188 ? 26.978 6.769 -9.967 1.00 83.44 188 PHE A O 1
ATOM 1549 N N . LYS A 1 189 ? 28.140 4.842 -10.092 1.00 82.94 189 LYS A N 1
ATOM 1550 C CA . LYS A 1 189 ? 29.444 5.466 -10.368 1.00 82.94 189 LYS A CA 1
ATOM 1551 C C . LYS A 1 189 ? 29.579 5.950 -11.812 1.00 82.94 189 LYS A C 1
ATOM 1553 O O . LYS A 1 189 ? 30.324 6.889 -12.047 1.00 82.94 189 LYS A O 1
ATOM 1558 N N . HIS A 1 190 ? 28.913 5.278 -12.752 1.00 82.25 190 HIS A N 1
ATOM 1559 C CA . HIS A 1 190 ? 28.984 5.553 -14.187 1.00 82.25 190 HIS A CA 1
ATOM 1560 C C . HIS A 1 190 ? 27.678 5.106 -14.879 1.00 82.25 190 HIS A C 1
ATOM 1562 O O . HIS A 1 190 ? 27.073 4.132 -14.408 1.00 82.25 190 HIS A O 1
ATOM 1568 N N . PRO A 1 191 ? 27.235 5.743 -15.982 1.00 80.56 191 PRO A N 1
ATOM 1569 C CA . PRO A 1 191 ? 25.985 5.406 -16.671 1.00 80.56 191 PRO A CA 1
ATOM 1570 C C . PRO A 1 191 ? 25.925 4.002 -17.250 1.00 80.56 191 PRO A C 1
ATOM 1572 O O . PRO A 1 191 ? 24.834 3.455 -17.361 1.00 80.56 191 PRO A O 1
ATOM 1575 N N . ASP A 1 192 ? 27.063 3.395 -17.580 1.00 81.19 192 ASP A N 1
ATOM 1576 C CA . ASP A 1 192 ? 27.100 2.032 -18.136 1.00 81.19 192 ASP A CA 1
ATOM 1577 C C . ASP A 1 192 ? 26.503 0.995 -17.172 1.00 81.19 192 ASP A C 1
ATOM 1579 O O . ASP A 1 192 ? 26.034 -0.065 -17.577 1.00 81.19 192 ASP A O 1
ATOM 1583 N N . LEU A 1 193 ? 26.461 1.317 -15.877 1.00 82.06 193 LEU A N 1
ATOM 1584 C CA . LEU A 1 193 ? 25.831 0.483 -14.858 1.00 82.06 193 LEU A CA 1
ATOM 1585 C C . LEU A 1 193 ? 24.292 0.571 -14.873 1.00 82.06 193 LEU A C 1
ATOM 1587 O O . LEU A 1 193 ? 23.635 -0.265 -14.251 1.00 82.06 193 LEU A O 1
ATOM 1591 N N . LEU A 1 194 ? 23.700 1.537 -15.586 1.00 82.25 194 LEU A N 1
ATOM 1592 C CA . LEU A 1 194 ? 22.247 1.639 -15.740 1.00 82.25 194 LEU A CA 1
ATOM 1593 C C . LEU A 1 194 ? 21.675 0.553 -16.638 1.00 82.25 194 LEU A C 1
ATOM 1595 O O . LEU A 1 194 ? 20.541 0.149 -16.415 1.00 82.25 194 LEU A O 1
ATOM 1599 N N . GLU A 1 195 ? 22.411 0.075 -17.639 1.00 84.12 195 GLU A N 1
ATOM 1600 C CA . GLU A 1 195 ? 21.885 -0.926 -18.570 1.00 84.12 195 GLU A CA 1
ATOM 1601 C C . GLU A 1 195 ? 21.494 -2.241 -17.865 1.00 84.12 195 GLU A C 1
ATOM 1603 O O . GLU A 1 195 ? 20.328 -2.641 -17.971 1.00 84.12 195 GLU A O 1
ATOM 1608 N N . PRO A 1 196 ? 22.383 -2.907 -17.093 1.00 83.62 196 PRO A N 1
ATOM 1609 C CA . PRO A 1 196 ? 21.999 -4.112 -16.357 1.00 83.62 196 PRO A CA 1
ATOM 1610 C C . PRO A 1 196 ? 20.912 -3.826 -15.314 1.00 83.62 196 PRO A C 1
ATOM 1612 O O . PRO A 1 196 ? 20.069 -4.684 -15.049 1.00 83.62 196 PRO A O 1
ATOM 1615 N N . PHE A 1 197 ? 20.886 -2.613 -14.758 1.00 82.25 197 PHE A N 1
ATOM 1616 C CA . PHE A 1 197 ? 19.853 -2.198 -13.822 1.00 82.25 197 PHE A CA 1
ATOM 1617 C C . PHE A 1 197 ? 18.480 -2.083 -14.497 1.00 82.25 197 PHE A C 1
ATOM 1619 O O . PHE A 1 197 ? 17.535 -2.722 -14.042 1.00 82.25 197 PHE A O 1
ATOM 1626 N N . PHE A 1 198 ? 18.363 -1.359 -15.613 1.00 83.12 198 PHE A N 1
ATOM 1627 C CA . PHE A 1 198 ? 17.129 -1.249 -16.396 1.00 83.12 198 PHE A CA 1
ATOM 1628 C C . PHE A 1 198 ? 16.652 -2.630 -16.862 1.00 83.12 198 PHE A C 1
ATOM 1630 O O . PHE A 1 198 ? 15.468 -2.932 -16.740 1.00 83.12 198 PHE A O 1
ATOM 1637 N N . LYS A 1 199 ? 17.557 -3.519 -17.300 1.00 83.75 199 LYS A N 1
ATOM 1638 C CA . LYS A 1 199 ? 17.217 -4.909 -17.669 1.00 83.75 199 LYS A CA 1
ATOM 1639 C C . LYS A 1 199 ? 16.544 -5.698 -16.540 1.00 83.75 199 LYS A C 1
ATOM 1641 O O . LYS A 1 199 ? 15.762 -6.600 -16.831 1.00 83.75 199 LYS A O 1
ATOM 1646 N N . SER A 1 200 ? 16.812 -5.370 -15.274 1.00 77.62 200 SER A N 1
ATOM 1647 C CA . SER A 1 200 ? 16.247 -6.097 -14.127 1.00 77.62 200 SER A CA 1
ATOM 1648 C C . SER A 1 200 ? 14.753 -5.836 -13.887 1.00 77.62 200 SER A C 1
ATOM 1650 O O . SER A 1 200 ? 14.087 -6.670 -13.273 1.00 77.62 200 SER A O 1
ATOM 1652 N N . TRP A 1 201 ? 14.213 -4.715 -14.380 1.00 76.19 201 TRP A N 1
ATOM 1653 C CA . TRP A 1 201 ? 12.821 -4.308 -14.138 1.00 76.19 201 TRP A CA 1
ATOM 1654 C C . TRP A 1 201 ? 12.050 -3.882 -15.400 1.00 76.19 201 TRP A C 1
ATOM 1656 O O . TRP A 1 201 ? 10.817 -3.894 -15.383 1.00 76.19 201 TRP A O 1
ATOM 1666 N N . ALA A 1 202 ? 12.725 -3.577 -16.515 1.00 80.75 202 ALA A N 1
ATOM 1667 C CA . ALA A 1 202 ? 12.117 -3.144 -17.777 1.00 80.75 202 ALA A CA 1
ATOM 1668 C C . ALA A 1 202 ? 11.450 -4.302 -18.544 1.00 80.75 202 ALA A C 1
ATOM 1670 O O . ALA A 1 202 ? 11.845 -4.665 -19.652 1.00 80.75 202 ALA A O 1
ATOM 1671 N N . SER A 1 203 ? 10.396 -4.884 -17.971 1.00 76.38 203 SER A N 1
ATOM 1672 C CA . SER A 1 203 ? 9.644 -6.001 -18.563 1.00 76.38 203 SER A CA 1
ATOM 1673 C C . SER A 1 203 ? 9.089 -5.710 -19.968 1.00 76.38 203 SER A C 1
ATOM 1675 O O . SER A 1 203 ? 8.792 -6.638 -20.718 1.00 76.38 203 SER A O 1
ATOM 1677 N N . GLN A 1 204 ? 8.982 -4.436 -20.354 1.00 76.50 204 GLN A N 1
ATOM 1678 C CA . GLN A 1 204 ? 8.520 -3.972 -21.660 1.00 76.50 204 GLN A CA 1
ATOM 1679 C C . GLN A 1 204 ? 9.450 -4.385 -22.808 1.00 76.50 204 GLN A C 1
ATOM 1681 O O . GLN A 1 204 ? 9.003 -4.467 -23.951 1.00 76.50 204 GLN A O 1
ATOM 1686 N N . ILE A 1 205 ? 10.726 -4.688 -22.546 1.00 85.19 205 ILE A N 1
ATOM 1687 C CA . ILE A 1 205 ? 11.657 -5.063 -23.621 1.00 85.19 205 ILE A CA 1
ATOM 1688 C C . ILE A 1 205 ? 11.280 -6.381 -24.309 1.00 85.19 205 ILE A C 1
ATOM 1690 O O . ILE A 1 205 ? 11.678 -6.610 -25.447 1.00 85.19 205 ILE A O 1
ATOM 1694 N N . LYS A 1 206 ? 10.435 -7.210 -23.680 1.00 84.38 206 LYS A N 1
ATOM 1695 C CA . LYS A 1 206 ? 9.920 -8.461 -24.263 1.00 84.38 206 LYS A CA 1
ATOM 1696 C C . LYS A 1 206 ? 9.082 -8.265 -25.533 1.00 84.38 206 LYS A C 1
ATOM 1698 O O . LYS A 1 206 ? 8.919 -9.210 -26.295 1.00 84.38 206 LYS A O 1
ATOM 1703 N N . TYR A 1 207 ? 8.557 -7.058 -25.768 1.00 85.50 207 TYR A N 1
ATOM 1704 C CA . TYR A 1 207 ? 7.817 -6.722 -26.992 1.00 85.50 207 TYR A CA 1
ATOM 1705 C C . TYR A 1 207 ? 8.738 -6.447 -28.194 1.00 85.50 207 TYR A C 1
ATOM 1707 O O . TYR A 1 207 ? 8.265 -6.323 -29.323 1.00 85.50 207 TYR A O 1
ATOM 1715 N N . LEU A 1 208 ? 10.050 -6.349 -27.966 1.00 89.94 208 LEU A N 1
ATOM 1716 C CA . LEU A 1 208 ? 11.050 -6.080 -28.992 1.00 89.94 208 LEU A CA 1
ATOM 1717 C C . LEU A 1 208 ? 11.794 -7.368 -29.381 1.00 89.94 208 LEU A C 1
ATOM 1719 O O . LEU A 1 208 ? 12.067 -8.207 -28.515 1.00 89.94 208 LEU A O 1
ATOM 1723 N N . PRO A 1 209 ? 12.211 -7.505 -30.655 1.00 92.88 209 PRO A N 1
ATOM 1724 C CA . PRO A 1 209 ? 13.171 -8.530 -31.056 1.00 92.88 209 PRO A CA 1
ATOM 1725 C C . PRO A 1 209 ? 14.433 -8.473 -30.188 1.00 92.88 209 PRO A C 1
ATOM 1727 O O . PRO A 1 209 ? 14.914 -7.380 -29.901 1.00 92.88 209 PRO A O 1
ATOM 1730 N N . ILE A 1 210 ? 15.011 -9.627 -29.832 1.00 90.94 210 ILE A N 1
ATOM 1731 C CA . ILE A 1 210 ? 16.180 -9.724 -28.929 1.00 90.94 210 ILE A CA 1
ATOM 1732 C C . ILE A 1 210 ? 17.305 -8.759 -29.342 1.00 90.94 210 ILE A C 1
ATOM 1734 O O . ILE A 1 210 ? 17.802 -7.995 -28.524 1.00 90.94 210 ILE A O 1
ATOM 1738 N N . HIS A 1 211 ? 17.628 -8.701 -30.637 1.00 92.94 211 HIS A N 1
ATOM 1739 C CA . HIS A 1 211 ? 18.680 -7.834 -31.185 1.00 92.94 211 HIS A CA 1
ATOM 1740 C C . HIS A 1 211 ? 18.380 -6.319 -31.112 1.00 92.94 211 HIS A C 1
ATOM 1742 O O . HIS A 1 211 ? 19.246 -5.507 -31.425 1.00 92.94 211 HIS A O 1
ATOM 1748 N N . ARG A 1 212 ? 17.152 -5.921 -30.755 1.00 93.88 212 ARG A N 1
ATOM 1749 C CA . ARG A 1 212 ? 16.712 -4.521 -30.611 1.00 93.88 212 ARG A CA 1
ATOM 1750 C C . ARG A 1 212 ? 16.587 -4.077 -29.153 1.00 93.88 212 ARG A C 1
ATOM 1752 O O . ARG A 1 212 ? 16.494 -2.874 -28.918 1.00 93.88 212 ARG A O 1
ATOM 1759 N N . GLN A 1 213 ? 16.565 -5.006 -28.195 1.00 92.25 213 GLN A N 1
ATOM 1760 C CA . GLN A 1 213 ? 16.279 -4.705 -26.786 1.00 92.25 213 GLN A CA 1
ATOM 1761 C C . GLN A 1 213 ? 17.308 -3.745 -26.187 1.00 92.25 213 GLN A C 1
ATOM 1763 O O . GLN A 1 213 ? 16.928 -2.723 -25.619 1.00 92.25 213 GLN A O 1
ATOM 1768 N N . ASP A 1 214 ? 18.596 -4.010 -26.400 1.00 91.50 214 ASP A N 1
ATOM 1769 C CA . ASP A 1 214 ? 19.671 -3.168 -25.870 1.00 91.50 214 ASP A CA 1
ATOM 1770 C C . ASP A 1 214 ? 19.616 -1.761 -26.466 1.00 91.50 214 ASP A C 1
ATOM 1772 O O . ASP A 1 214 ? 19.739 -0.772 -25.747 1.00 91.50 214 ASP A O 1
ATOM 1776 N N . HIS A 1 215 ? 19.353 -1.639 -27.769 1.00 93.19 215 HIS A N 1
ATOM 1777 C CA . HIS A 1 215 ? 19.257 -0.334 -28.425 1.00 93.19 215 HIS A CA 1
ATOM 1778 C C . HIS A 1 215 ? 18.087 0.503 -27.878 1.00 93.19 215 HIS A C 1
ATOM 1780 O O . HIS A 1 215 ? 18.229 1.704 -27.636 1.00 93.19 215 HIS A O 1
ATOM 1786 N N . PHE A 1 216 ? 16.951 -0.139 -27.600 1.00 92.56 216 PHE A N 1
ATOM 1787 C CA . PHE A 1 216 ? 15.813 0.510 -26.953 1.00 92.56 216 PHE A CA 1
ATOM 1788 C C . PHE A 1 216 ? 16.126 0.948 -25.515 1.00 92.56 216 PHE A C 1
ATOM 1790 O O . PHE A 1 216 ? 15.780 2.063 -25.118 1.00 92.56 216 PHE A O 1
ATOM 1797 N N . LEU A 1 217 ? 16.806 0.103 -24.736 1.00 90.94 217 LEU A N 1
ATOM 1798 C CA . LEU A 1 217 ? 17.197 0.437 -23.366 1.00 90.94 217 LEU A CA 1
ATOM 1799 C C . LEU A 1 217 ? 18.147 1.629 -23.324 1.00 90.94 217 LEU A C 1
ATOM 1801 O O . LEU A 1 217 ? 17.885 2.575 -22.585 1.00 90.94 217 LEU A O 1
ATOM 1805 N N . HIS A 1 218 ? 19.167 1.652 -24.182 1.00 91.19 218 HIS A N 1
ATOM 1806 C CA . HIS A 1 218 ? 20.054 2.806 -24.328 1.00 91.19 218 HIS A CA 1
ATOM 1807 C C . HIS A 1 218 ? 19.279 4.080 -24.680 1.00 91.19 218 HIS A C 1
ATOM 1809 O O . HIS A 1 218 ? 19.580 5.161 -24.167 1.00 91.19 218 HIS A O 1
ATOM 1815 N N . ARG A 1 219 ? 18.235 3.971 -25.514 1.00 92.56 219 ARG A N 1
ATOM 1816 C CA . ARG A 1 219 ? 17.374 5.112 -25.834 1.00 92.56 219 ARG A CA 1
ATOM 1817 C C . ARG A 1 219 ? 16.630 5.630 -24.603 1.00 92.56 219 ARG A C 1
ATOM 1819 O O . ARG A 1 219 ? 16.618 6.841 -24.377 1.00 92.56 219 ARG A O 1
ATOM 1826 N N . ALA A 1 220 ? 16.040 4.741 -23.807 1.00 90.69 220 ALA A N 1
ATOM 1827 C CA . ALA A 1 220 ? 15.359 5.100 -22.564 1.00 90.69 220 ALA A CA 1
ATOM 1828 C C . ALA A 1 220 ? 16.326 5.666 -21.508 1.00 90.69 220 ALA A C 1
ATOM 1830 O O . ALA A 1 220 ? 16.017 6.674 -20.875 1.00 90.69 220 ALA A O 1
ATOM 1831 N N . MET A 1 221 ? 17.519 5.082 -21.372 1.00 89.44 221 MET A N 1
ATOM 1832 C CA . MET A 1 221 ? 18.589 5.576 -20.501 1.00 89.44 221 MET A CA 1
ATOM 1833 C C . MET A 1 221 ? 19.019 6.988 -20.897 1.00 89.44 221 MET A C 1
ATOM 1835 O O . MET A 1 221 ? 19.132 7.858 -20.041 1.00 89.44 221 MET A O 1
ATOM 1839 N N . LYS A 1 222 ? 19.176 7.265 -22.195 1.00 89.88 222 LYS A N 1
ATOM 1840 C CA . LYS A 1 222 ? 19.495 8.613 -22.678 1.00 89.88 222 LYS A CA 1
ATOM 1841 C C . LYS A 1 222 ? 18.418 9.630 -22.296 1.00 89.88 222 LYS A C 1
ATOM 1843 O O . LYS A 1 222 ? 18.747 10.746 -21.910 1.00 89.88 222 LYS A O 1
ATOM 1848 N N . HIS A 1 223 ? 17.138 9.257 -22.367 1.00 89.81 223 HIS A N 1
ATOM 1849 C CA . HIS A 1 223 ? 16.050 10.119 -21.886 1.00 89.81 223 HIS A CA 1
ATOM 1850 C C . HIS A 1 223 ? 16.120 10.371 -20.384 1.00 89.81 223 HIS A C 1
ATOM 1852 O O . HIS A 1 223 ? 15.933 11.510 -19.963 1.00 89.81 223 HIS A O 1
ATOM 1858 N N . TYR A 1 224 ? 16.415 9.334 -19.598 1.00 88.06 224 TYR A N 1
ATOM 1859 C CA . TYR A 1 224 ? 16.625 9.449 -18.156 1.00 88.06 224 TYR A CA 1
ATOM 1860 C C . TYR A 1 224 ? 17.770 10.426 -17.843 1.00 88.06 224 TYR A C 1
ATOM 1862 O O . TYR A 1 224 ? 17.557 11.427 -17.161 1.00 88.06 224 TYR A O 1
ATOM 1870 N N . LEU A 1 225 ? 18.960 10.186 -18.399 1.00 87.69 225 LEU A N 1
ATOM 1871 C CA . LEU A 1 225 ? 20.168 10.973 -18.128 1.00 87.69 225 LEU A CA 1
ATOM 1872 C C . LEU A 1 225 ? 20.002 12.434 -18.560 1.00 87.69 225 LEU A C 1
ATOM 1874 O O . LEU A 1 225 ? 20.344 13.342 -17.806 1.00 87.69 225 LEU A O 1
ATOM 1878 N N . ASN A 1 226 ? 19.402 12.668 -19.731 1.00 89.06 226 ASN A N 1
ATOM 1879 C CA . ASN A 1 226 ? 19.128 14.018 -20.220 1.00 89.06 226 ASN A CA 1
ATOM 1880 C C . ASN A 1 226 ? 18.129 14.766 -19.332 1.00 89.06 226 ASN A C 1
ATOM 1882 O O . ASN A 1 226 ? 18.314 15.952 -19.074 1.00 89.06 226 ASN A O 1
ATOM 1886 N N . PHE A 1 227 ? 17.067 14.093 -18.874 1.00 87.25 227 PHE A N 1
ATOM 1887 C CA . PHE A 1 227 ? 16.051 14.716 -18.023 1.00 87.25 227 PHE A CA 1
ATOM 1888 C C . PHE A 1 227 ? 16.629 15.167 -16.679 1.00 87.25 227 PHE A C 1
ATOM 1890 O O . PHE A 1 227 ? 16.220 16.200 -16.157 1.00 87.25 227 PHE A O 1
ATOM 1897 N N . TYR A 1 228 ? 17.576 14.407 -16.127 1.00 84.62 228 TYR A N 1
ATOM 1898 C CA . TYR A 1 228 ? 18.252 14.745 -14.873 1.00 84.62 228 TYR A CA 1
ATOM 1899 C C . TYR A 1 228 ? 19.552 15.535 -15.065 1.00 84.62 228 TYR A C 1
ATOM 1901 O O . TYR A 1 228 ? 20.290 15.707 -14.101 1.00 84.62 228 TYR A O 1
ATOM 1909 N N . HIS A 1 229 ? 19.818 16.038 -16.277 1.00 83.94 229 HIS A N 1
ATOM 1910 C CA . HIS A 1 229 ? 21.006 16.836 -16.605 1.00 83.94 229 HIS A CA 1
ATOM 1911 C C . HIS A 1 229 ? 22.320 16.184 -16.157 1.00 83.94 229 HIS A C 1
ATOM 1913 O O . HIS A 1 229 ? 23.222 16.850 -15.654 1.00 83.94 229 HIS A O 1
ATOM 1919 N N . TYR A 1 230 ? 22.409 14.867 -16.317 1.00 82.62 230 TYR A N 1
ATOM 1920 C CA . TYR A 1 230 ? 23.554 14.110 -15.852 1.00 82.62 230 TYR A CA 1
ATOM 1921 C C . TYR A 1 230 ? 24.833 14.445 -16.641 1.00 82.62 230 TYR A C 1
ATOM 1923 O O . TYR A 1 230 ? 24.808 14.547 -17.869 1.00 82.62 230 TYR A O 1
ATOM 1931 N N . ASN A 1 231 ? 25.951 14.565 -15.922 1.00 78.12 231 ASN A N 1
ATOM 1932 C CA . ASN A 1 231 ? 27.290 14.775 -16.464 1.00 78.12 231 ASN A CA 1
ATOM 1933 C C . ASN A 1 231 ? 28.066 13.449 -16.466 1.00 78.12 231 ASN A C 1
ATOM 1935 O O . ASN A 1 231 ? 28.205 12.828 -15.416 1.00 78.12 231 ASN A O 1
ATOM 1939 N N . GLU A 1 232 ? 28.616 13.047 -17.616 1.00 72.62 232 GLU A N 1
ATOM 1940 C CA . GLU A 1 232 ? 29.334 11.772 -17.821 1.00 72.62 232 GLU A CA 1
ATOM 1941 C C . GLU A 1 232 ? 30.487 11.522 -16.831 1.00 72.62 232 GLU A C 1
ATOM 1943 O O . GLU A 1 232 ? 30.860 10.375 -16.602 1.00 72.62 232 GLU A O 1
ATOM 1948 N N . ASN A 1 233 ? 31.008 12.573 -16.191 1.00 71.56 233 ASN A N 1
ATOM 1949 C CA . ASN A 1 233 ? 32.105 12.486 -15.224 1.00 71.56 233 ASN A CA 1
ATOM 1950 C C . ASN A 1 233 ? 31.667 12.466 -13.746 1.00 71.56 233 ASN A C 1
ATOM 1952 O O . ASN A 1 233 ? 32.523 12.468 -12.860 1.00 71.56 233 ASN A O 1
ATOM 1956 N N . GLU A 1 234 ? 30.367 12.484 -13.448 1.00 78.31 234 GLU A N 1
ATOM 1957 C CA . GLU A 1 234 ? 29.855 12.581 -12.076 1.00 78.31 234 GLU A CA 1
ATOM 1958 C C . GLU A 1 234 ? 29.159 11.294 -11.642 1.00 78.31 234 GLU A C 1
ATOM 1960 O O . GLU A 1 234 ? 28.550 10.597 -12.434 1.00 78.31 234 GLU A O 1
ATOM 1965 N N . SER A 1 235 ? 29.200 10.939 -10.364 1.00 79.81 235 SER A N 1
ATOM 1966 C CA . SER A 1 235 ? 28.329 9.869 -9.864 1.00 79.81 235 SER A CA 1
ATOM 1967 C C . SER A 1 235 ? 26.925 10.394 -9.582 1.00 79.81 235 SER A C 1
ATOM 1969 O O . SER A 1 235 ? 26.776 11.556 -9.208 1.00 79.81 235 SER A O 1
ATOM 1971 N N . PHE A 1 236 ? 25.907 9.541 -9.658 1.00 81.19 236 PHE A N 1
ATOM 1972 C CA . PHE A 1 236 ? 24.523 9.942 -9.401 1.00 81.19 236 PHE A CA 1
ATOM 1973 C C . PHE A 1 236 ? 23.736 8.877 -8.638 1.00 81.19 236 PHE A C 1
ATOM 1975 O O . PHE A 1 236 ? 24.152 7.725 -8.518 1.00 81.19 236 PHE A O 1
ATOM 1982 N N . TYR A 1 237 ? 22.582 9.284 -8.115 1.00 79.12 237 TYR A N 1
ATOM 1983 C CA . TYR A 1 237 ? 21.635 8.399 -7.451 1.00 79.12 237 TYR A CA 1
ATOM 1984 C C . TYR A 1 237 ? 20.411 8.176 -8.333 1.00 79.12 237 TYR A C 1
ATOM 1986 O O . TYR A 1 237 ? 19.921 9.089 -8.998 1.00 79.12 237 TYR A O 1
ATOM 1994 N N . TYR A 1 238 ? 19.920 6.946 -8.316 1.00 78.69 238 TYR A N 1
ATOM 1995 C CA . TYR A 1 238 ? 18.605 6.574 -8.805 1.00 78.69 238 TYR A CA 1
ATOM 1996 C C . TYR A 1 238 ? 17.697 6.393 -7.597 1.00 78.69 238 TYR A C 1
ATOM 1998 O O . TYR A 1 238 ? 17.900 5.463 -6.819 1.00 78.69 238 TYR A O 1
ATOM 2006 N N . ASP A 1 239 ? 16.722 7.280 -7.437 1.00 78.31 239 ASP A N 1
ATOM 2007 C CA . ASP A 1 239 ? 15.826 7.280 -6.287 1.00 78.31 239 ASP A CA 1
ATOM 2008 C C . ASP A 1 239 ? 14.429 6.781 -6.668 1.00 78.31 239 ASP A C 1
ATOM 2010 O O . ASP A 1 239 ? 13.857 7.187 -7.682 1.00 78.31 239 ASP A O 1
ATOM 2014 N N . GLU A 1 240 ? 13.857 5.944 -5.810 1.00 79.56 240 GLU A N 1
ATOM 2015 C CA . GLU A 1 240 ? 12.466 5.507 -5.864 1.00 79.56 240 GLU A CA 1
ATOM 2016 C C . GLU A 1 240 ? 11.785 5.756 -4.521 1.00 79.56 240 GLU A C 1
ATOM 2018 O O . GLU A 1 240 ? 12.394 5.664 -3.450 1.00 79.56 240 GLU A O 1
ATOM 2023 N N . TYR A 1 241 ? 10.494 6.072 -4.594 1.00 84.56 241 TYR A N 1
ATOM 2024 C CA . TYR A 1 241 ? 9.677 6.400 -3.435 1.00 84.56 241 TYR A CA 1
ATOM 2025 C C . TYR A 1 241 ? 8.586 5.357 -3.258 1.00 84.56 241 TYR A C 1
ATOM 2027 O O . TYR A 1 241 ? 7.742 5.146 -4.135 1.00 84.56 241 TYR A O 1
ATOM 2035 N N . VAL A 1 242 ? 8.604 4.716 -2.100 1.00 87.44 242 VAL A N 1
ATOM 2036 C CA . VAL A 1 242 ? 7.689 3.637 -1.749 1.00 87.44 242 VAL A CA 1
ATOM 2037 C C . VAL A 1 242 ? 6.964 4.038 -0.477 1.00 87.44 242 VAL A C 1
ATOM 2039 O O . VAL A 1 242 ? 7.585 4.463 0.491 1.00 87.44 242 VAL A O 1
ATOM 2042 N N . LEU A 1 243 ? 5.643 3.932 -0.485 1.00 90.88 243 LEU A N 1
ATOM 2043 C CA . LEU A 1 243 ? 4.827 4.196 0.685 1.00 90.88 243 LEU A CA 1
ATOM 2044 C C . LEU A 1 243 ? 4.611 2.897 1.462 1.00 90.88 243 LEU A C 1
ATOM 2046 O O . LEU A 1 243 ? 4.136 1.911 0.897 1.00 90.88 243 LEU A O 1
ATOM 2050 N N . GLU A 1 244 ? 4.935 2.923 2.750 1.00 91.94 244 GLU A N 1
ATOM 2051 C CA . GLU A 1 244 ? 4.584 1.891 3.720 1.00 91.94 244 GLU A CA 1
ATOM 2052 C C . GLU A 1 244 ? 3.328 2.323 4.481 1.00 91.94 244 GLU A C 1
ATOM 2054 O O . GLU A 1 244 ? 3.289 3.395 5.093 1.00 91.94 244 GLU A O 1
ATOM 2059 N N . VAL A 1 245 ? 2.296 1.484 4.450 1.00 92.44 245 VAL A N 1
ATOM 2060 C CA . VAL A 1 245 ? 1.015 1.736 5.115 1.00 92.44 245 VAL A CA 1
ATOM 2061 C C . VAL A 1 245 ? 0.723 0.608 6.092 1.00 92.44 245 VAL A C 1
ATOM 2063 O O . VAL A 1 245 ? 0.804 -0.565 5.726 1.00 92.44 245 VAL A O 1
ATOM 2066 N N . ILE A 1 246 ? 0.332 0.969 7.312 1.00 91.94 246 ILE A N 1
ATOM 2067 C CA . ILE A 1 246 ? -0.289 0.048 8.265 1.00 91.94 246 ILE A CA 1
ATOM 2068 C C . ILE A 1 246 ? -1.642 0.632 8.643 1.00 91.94 246 ILE A C 1
ATOM 2070 O O . ILE A 1 246 ? -1.719 1.753 9.153 1.00 91.94 246 ILE A O 1
ATOM 2074 N N . CYS A 1 247 ? -2.707 -0.116 8.386 1.00 91.75 247 CYS A N 1
ATOM 2075 C CA . CYS A 1 247 ? -4.060 0.285 8.741 1.00 91.75 247 CYS A CA 1
ATOM 2076 C C . CYS A 1 247 ? -4.868 -0.884 9.304 1.00 91.75 247 CYS A C 1
ATOM 2078 O O . CYS A 1 247 ? -4.503 -2.044 9.135 1.00 91.75 247 CYS A O 1
ATOM 2080 N N . GLU A 1 248 ? -5.954 -0.575 9.999 1.00 91.12 248 GLU A N 1
ATOM 2081 C CA . GLU A 1 248 ? -6.772 -1.543 10.725 1.00 91.12 248 GLU A CA 1
ATOM 2082 C C . GLU A 1 248 ? -8.252 -1.365 10.396 1.00 91.12 248 GLU A C 1
ATOM 2084 O O . GLU A 1 248 ? -8.745 -0.237 10.276 1.00 91.12 248 GLU A O 1
ATOM 2089 N N . LYS A 1 249 ? -8.968 -2.482 10.243 1.00 92.25 249 LYS A N 1
ATOM 2090 C CA . LYS A 1 249 ? -10.428 -2.487 10.233 1.00 92.25 249 LYS A CA 1
ATOM 2091 C C . LYS A 1 249 ? -10.905 -2.325 11.679 1.00 92.25 249 LYS A C 1
ATOM 2093 O O . LYS A 1 249 ? -10.683 -3.234 12.470 1.00 92.25 249 LYS A O 1
ATOM 2098 N N . PRO A 1 250 ? -11.576 -1.223 12.047 1.00 81.31 250 PRO A N 1
ATOM 2099 C CA . PRO A 1 250 ? -12.071 -1.059 13.408 1.00 81.31 250 PRO A CA 1
ATOM 2100 C C . PRO A 1 250 ? -13.118 -2.119 13.750 1.00 81.31 250 PRO A C 1
ATOM 2102 O O . PRO A 1 250 ? -13.747 -2.701 12.860 1.00 81.31 250 PRO A O 1
ATOM 2105 N N . PHE A 1 251 ? -13.348 -2.320 15.045 1.00 77.81 251 PHE A N 1
ATOM 2106 C CA . PHE A 1 251 ? -14.481 -3.107 15.511 1.00 77.81 251 PHE A CA 1
ATOM 2107 C C . PHE A 1 251 ? -15.795 -2.495 14.977 1.00 77.81 251 PHE A C 1
ATOM 2109 O O . PHE A 1 251 ? -15.931 -1.264 14.972 1.00 77.81 251 PHE A O 1
ATOM 2116 N N . PRO A 1 252 ? -16.748 -3.297 14.467 1.00 63.50 252 PRO A N 1
ATOM 2117 C CA . PRO A 1 252 ? -18.068 -2.791 14.132 1.00 63.50 252 PRO A CA 1
ATOM 2118 C C . PRO A 1 252 ? -18.726 -2.319 15.428 1.00 63.50 252 PRO A C 1
ATOM 2120 O O . PRO A 1 252 ? -18.964 -3.110 16.334 1.00 63.50 252 PRO A O 1
ATOM 2123 N N . VAL A 1 253 ? -18.967 -1.014 15.539 1.00 54.31 253 VAL A N 1
ATOM 2124 C CA . VAL A 1 253 ? -19.683 -0.453 16.684 1.00 54.31 253 VAL A CA 1
ATOM 2125 C C . VAL A 1 253 ? -21.135 -0.913 16.569 1.00 54.31 253 VAL A C 1
ATOM 2127 O O . VAL A 1 253 ? -21.856 -0.464 15.675 1.00 54.31 253 VAL A O 1
ATOM 2130 N N . GLU A 1 254 ? -21.558 -1.840 17.427 1.00 49.34 254 GLU A N 1
ATOM 2131 C CA . GLU A 1 254 ? -22.980 -2.110 17.625 1.00 49.34 254 GLU A CA 1
ATOM 2132 C C . GLU A 1 254 ? -23.608 -0.892 18.323 1.00 49.34 254 GLU A C 1
ATOM 2134 O O . GLU A 1 254 ? -23.048 -0.325 19.259 1.00 49.34 254 GLU A O 1
ATOM 2139 N N . ASN A 1 255 ? -24.738 -0.420 17.794 1.00 47.91 255 ASN A N 1
ATOM 2140 C CA . ASN A 1 255 ? -25.402 0.809 18.230 1.00 47.91 255 ASN A CA 1
ATOM 2141 C C . ASN A 1 255 ? -25.660 0.844 19.755 1.00 47.91 255 ASN A C 1
ATOM 2143 O O . ASN A 1 255 ? -26.232 -0.102 20.291 1.00 47.91 255 ASN A O 1
ATOM 2147 N N . ASN A 1 256 ? -25.376 2.008 20.368 1.00 47.72 256 ASN A N 1
ATOM 2148 C CA . ASN A 1 256 ? -25.680 2.469 21.744 1.00 47.72 256 ASN A CA 1
ATOM 2149 C C . ASN A 1 256 ? -24.603 2.378 22.844 1.00 47.72 256 ASN A C 1
ATOM 2151 O O . ASN A 1 256 ? -24.948 2.551 24.012 1.00 47.72 256 ASN A O 1
ATOM 2155 N N . GLU A 1 257 ? -23.315 2.249 22.529 1.00 49.41 257 GLU A N 1
ATOM 2156 C CA . GLU A 1 257 ? -22.263 2.592 23.505 1.00 49.41 257 GLU A CA 1
ATOM 2157 C C . GLU A 1 257 ? -21.667 3.979 23.209 1.00 49.41 257 GLU A C 1
ATOM 2159 O O . GLU A 1 257 ? -21.482 4.351 22.048 1.00 49.41 257 GLU A O 1
ATOM 2164 N N . GLU A 1 258 ? -21.422 4.781 24.254 1.00 56.34 258 GLU A N 1
ATOM 2165 C CA . GLU A 1 258 ? -20.738 6.076 24.144 1.00 56.34 258 GLU A CA 1
ATOM 2166 C C . GLU A 1 258 ? -19.343 5.856 23.542 1.00 56.34 258 GLU A C 1
ATOM 2168 O O . GLU A 1 258 ? -18.429 5.377 24.206 1.00 56.34 258 GLU A O 1
ATOM 2173 N N . ILE A 1 259 ? -19.182 6.184 22.258 1.00 64.31 259 ILE A N 1
ATOM 2174 C CA . ILE A 1 259 ? -17.922 5.981 21.538 1.00 64.31 259 ILE A CA 1
ATOM 2175 C C . ILE A 1 259 ? -16.880 6.963 22.087 1.00 64.31 259 ILE A C 1
ATOM 2177 O O . ILE A 1 259 ? -17.033 8.182 21.935 1.00 64.31 259 ILE A O 1
ATOM 2181 N N . SER A 1 260 ? -15.804 6.440 22.677 1.00 72.06 260 SER A N 1
ATOM 2182 C CA . SER A 1 260 ? -14.601 7.203 23.005 1.00 72.06 260 SER A CA 1
ATOM 2183 C C . SER A 1 260 ? -13.434 6.843 22.074 1.00 72.06 260 SER A C 1
ATOM 2185 O O . SER A 1 260 ? -13.329 5.735 21.552 1.00 72.06 260 SER A O 1
ATOM 2187 N N . TYR A 1 261 ? -12.584 7.828 21.794 1.00 76.81 261 TYR A N 1
ATOM 2188 C CA . TYR A 1 261 ? -11.456 7.780 20.872 1.00 76.81 261 TYR A CA 1
ATOM 2189 C C . TYR A 1 261 ? -10.172 7.967 21.681 1.00 76.81 261 TYR A C 1
ATOM 2191 O O . TYR A 1 261 ? -9.901 9.068 22.166 1.00 76.81 261 TYR A O 1
ATOM 2199 N N . GLN A 1 262 ? -9.390 6.896 21.826 1.00 80.00 262 GLN A N 1
ATOM 2200 C CA . GLN A 1 262 ? -8.169 6.877 22.634 1.00 80.00 262 GLN A CA 1
ATOM 2201 C C . GLN A 1 262 ? -6.913 7.080 21.775 1.00 80.00 262 GLN A C 1
ATOM 2203 O O . GLN A 1 262 ? -6.692 6.359 20.802 1.00 80.00 262 GLN A O 1
ATOM 2208 N N . TYR A 1 263 ? -6.048 8.005 22.190 1.00 79.31 263 TYR A N 1
ATOM 2209 C CA . TYR A 1 263 ? -4.780 8.351 21.548 1.00 79.31 263 TYR A CA 1
ATOM 2210 C C . TYR A 1 263 ? -3.692 8.563 22.601 1.00 79.31 263 TYR A C 1
ATOM 2212 O O . TYR A 1 263 ? -3.632 9.605 23.253 1.00 79.31 263 TYR A O 1
ATOM 2220 N N . GLY A 1 264 ? -2.851 7.548 22.815 1.00 77.19 264 GLY A N 1
ATOM 2221 C CA . GLY A 1 264 ? -1.881 7.567 23.911 1.00 77.19 264 GLY A CA 1
ATOM 2222 C C . GLY A 1 264 ? -2.592 7.691 25.264 1.00 77.19 264 GLY A C 1
ATOM 2223 O O . GLY A 1 264 ? -3.428 6.855 25.610 1.00 77.19 264 GLY A O 1
ATOM 2224 N N . ALA A 1 265 ? -2.281 8.750 26.014 1.00 81.06 265 ALA A N 1
ATOM 2225 C CA . ALA A 1 265 ? -2.948 9.084 27.278 1.00 81.06 265 ALA A CA 1
ATOM 2226 C C . ALA A 1 265 ? -4.214 9.953 27.109 1.00 81.06 265 ALA A C 1
ATOM 2228 O O . ALA A 1 265 ? -4.863 10.285 28.099 1.00 81.06 265 ALA A O 1
ATOM 2229 N N . ILE A 1 266 ? -4.556 10.345 25.879 1.00 87.62 266 ILE A N 1
ATOM 2230 C CA . ILE A 1 266 ? -5.641 11.279 25.572 1.00 87.62 266 ILE A CA 1
ATOM 2231 C C . ILE A 1 266 ? -6.886 10.501 25.150 1.00 87.62 266 ILE A C 1
ATOM 2233 O O . ILE A 1 266 ? -6.816 9.651 24.269 1.00 87.62 266 ILE A O 1
ATOM 2237 N N . GLU A 1 267 ? -8.035 10.844 25.726 1.00 88.62 267 GLU A N 1
ATOM 2238 C CA . GLU A 1 267 ? -9.327 10.250 25.377 1.00 88.62 267 GLU A CA 1
ATOM 2239 C C . GLU A 1 267 ? -10.319 11.328 24.930 1.00 88.62 267 GLU A C 1
ATOM 2241 O O . GLU A 1 267 ? -10.601 12.275 25.671 1.00 88.62 267 GLU A O 1
ATOM 2246 N N . PHE A 1 268 ? -10.897 11.191 23.740 1.00 90.88 268 PHE A N 1
ATOM 2247 C CA . PHE A 1 268 ? -11.969 12.059 23.256 1.00 90.88 268 PHE A CA 1
ATOM 2248 C C . PHE A 1 268 ? -13.304 11.325 23.258 1.00 90.88 268 PHE A C 1
ATOM 2250 O O . PHE A 1 268 ? -13.413 10.218 22.756 1.00 90.88 268 PHE A O 1
ATOM 2257 N N . SER A 1 269 ? -14.360 11.971 23.733 1.00 89.81 269 SER A N 1
ATOM 2258 C CA . SER A 1 269 ? -15.725 11.560 23.406 1.00 89.81 269 SER A CA 1
ATOM 2259 C C . SER A 1 269 ? -15.974 11.677 21.901 1.00 89.81 269 SER A C 1
ATOM 2261 O O . SER A 1 269 ? -15.304 12.441 21.198 1.00 89.81 269 SER A O 1
ATOM 2263 N N . GLN A 1 270 ? -17.013 11.006 21.408 1.00 85.25 270 GLN A N 1
ATOM 2264 C CA . GLN A 1 270 ? -17.454 11.142 20.022 1.00 85.25 270 GLN A CA 1
ATOM 2265 C C . GLN A 1 270 ? -17.628 12.604 19.602 1.00 85.25 270 GLN A C 1
ATOM 2267 O O . GLN A 1 270 ? -17.156 13.005 18.542 1.00 85.25 270 GLN A O 1
ATOM 2272 N N . ARG A 1 271 ? -18.242 13.438 20.450 1.00 90.31 271 ARG A N 1
ATOM 2273 C CA . ARG A 1 271 ? -18.449 14.858 20.134 1.00 90.31 271 ARG A CA 1
ATOM 2274 C C . ARG A 1 271 ? -17.148 15.646 20.059 1.00 90.31 271 ARG A C 1
ATOM 2276 O O . ARG A 1 271 ? -17.001 16.489 19.177 1.00 90.31 271 ARG A O 1
ATOM 2283 N N . GLU A 1 272 ? -16.188 15.357 20.927 1.00 94.19 272 GLU A N 1
ATOM 2284 C CA . GLU A 1 272 ? -14.865 15.976 20.849 1.00 94.19 272 GLU A CA 1
ATOM 2285 C C . GLU A 1 272 ? -14.111 15.538 19.591 1.00 94.19 272 GLU A C 1
ATOM 2287 O O . GLU A 1 272 ? -13.519 16.384 18.924 1.00 94.19 272 GLU A O 1
ATOM 2292 N N . ALA A 1 273 ? -14.201 14.263 19.204 1.00 91.12 273 ALA A N 1
ATOM 2293 C CA . ALA A 1 273 ? -13.594 13.755 17.977 1.00 91.12 273 ALA A CA 1
ATOM 2294 C C . ALA A 1 273 ? -14.188 14.425 16.715 1.00 91.12 273 ALA A C 1
ATOM 2296 O O . ALA A 1 273 ? -13.454 14.844 15.817 1.00 91.12 273 ALA A O 1
ATOM 2297 N N . GLN A 1 274 ? -15.508 14.643 16.677 1.00 91.38 274 GLN A N 1
ATOM 2298 C CA . GLN A 1 274 ? -16.174 15.387 15.596 1.00 91.38 274 GLN A CA 1
ATOM 2299 C C . GLN A 1 274 ? -15.720 16.851 15.531 1.00 91.38 274 GLN A C 1
ATOM 2301 O O . GLN A 1 274 ? -15.411 17.389 14.461 1.00 91.38 274 GLN A O 1
ATOM 2306 N N . VAL A 1 275 ? -15.656 17.513 16.690 1.00 95.12 275 VAL A N 1
ATOM 2307 C CA . VAL A 1 275 ? -15.237 18.914 16.787 1.00 95.12 275 VAL A CA 1
ATOM 2308 C C . VAL A 1 275 ? -13.768 19.074 16.393 1.00 95.12 275 VAL A C 1
ATOM 2310 O O . VAL A 1 275 ? -13.450 19.943 15.574 1.00 95.12 275 VAL A O 1
ATOM 2313 N N . ILE A 1 276 ? -12.870 18.234 16.920 1.00 94.12 276 ILE A N 1
ATOM 2314 C CA . ILE A 1 276 ? -11.434 18.324 16.640 1.00 94.12 276 ILE A CA 1
ATOM 2315 C C . ILE A 1 276 ? -11.132 18.012 15.172 1.00 94.12 276 ILE A C 1
ATOM 2317 O O . ILE A 1 276 ? -10.330 18.726 14.573 1.00 94.12 276 ILE A O 1
ATOM 2321 N N . LYS A 1 277 ? -11.838 17.058 14.543 1.00 91.69 277 LYS A N 1
ATOM 2322 C CA . LYS A 1 277 ? -11.751 16.784 13.097 1.00 91.69 277 LYS A CA 1
ATOM 2323 C C . LYS A 1 277 ? -11.956 18.051 12.274 1.00 91.69 277 LYS A C 1
ATOM 2325 O O . LYS A 1 277 ? -11.143 18.386 11.408 1.00 91.69 277 LYS A O 1
ATOM 2330 N N . HIS A 1 278 ? -13.050 18.772 12.506 1.00 93.88 278 HIS A N 1
ATOM 2331 C CA . HIS A 1 278 ? -13.346 19.968 11.721 1.00 93.88 278 HIS A CA 1
ATOM 2332 C C . HIS A 1 278 ? -12.435 21.144 12.078 1.00 93.88 278 HIS A C 1
ATOM 2334 O O . HIS A 1 278 ? -12.065 21.924 11.197 1.00 93.88 278 HIS A O 1
ATOM 2340 N N . PHE A 1 279 ? -12.018 21.239 13.339 1.00 94.38 279 PHE A N 1
ATOM 2341 C CA . PHE A 1 279 ? -11.077 22.255 13.793 1.00 94.38 279 PHE A CA 1
ATOM 2342 C C . PHE A 1 279 ? -9.678 22.080 13.182 1.00 94.38 279 PHE A C 1
ATOM 2344 O O . PHE A 1 279 ? -9.078 23.059 12.726 1.00 94.38 279 PHE A O 1
ATOM 2351 N N . LEU A 1 280 ? -9.169 20.847 13.113 1.00 91.56 280 LEU A N 1
ATOM 2352 C CA . LEU A 1 280 ? -7.918 20.509 12.426 1.00 91.56 280 LEU A CA 1
ATOM 2353 C C . LEU A 1 280 ? -8.032 20.723 10.905 1.00 91.56 280 LEU A C 1
ATOM 2355 O O . LEU A 1 280 ? -7.068 21.112 10.260 1.00 91.56 280 LEU A O 1
ATOM 2359 N N . ASN A 1 281 ? -9.231 20.609 10.331 1.00 88.44 281 ASN A N 1
ATOM 2360 C CA . ASN A 1 281 ? -9.514 20.964 8.934 1.00 88.44 281 ASN A CA 1
ATOM 2361 C C . ASN A 1 281 ? -9.688 22.475 8.678 1.00 88.44 281 ASN A C 1
ATOM 2363 O O . ASN A 1 281 ? -10.232 22.880 7.653 1.00 88.44 281 ASN A O 1
ATOM 2367 N N . GLY A 1 282 ? -9.259 23.339 9.598 1.00 92.38 282 GLY A N 1
ATOM 2368 C CA . GLY A 1 282 ? -9.245 24.783 9.356 1.00 92.38 282 GLY A CA 1
ATOM 2369 C C . GLY A 1 282 ? -10.513 25.527 9.784 1.00 92.38 282 GLY A C 1
ATOM 2370 O O . GLY A 1 282 ? -10.431 26.738 9.992 1.00 92.38 282 GLY A O 1
ATOM 2371 N N . LYS A 1 283 ? -11.629 24.836 10.038 1.00 94.31 283 LYS A N 1
ATOM 2372 C CA . LYS A 1 283 ? -12.946 25.457 10.264 1.00 94.31 283 LYS A CA 1
ATOM 2373 C C . LYS A 1 283 ? -13.026 26.239 11.581 1.00 94.31 283 LYS A C 1
ATOM 2375 O O . LYS A 1 283 ? -12.444 25.848 12.594 1.00 94.31 283 LYS A O 1
ATOM 2380 N N . ALA A 1 284 ? -13.754 27.351 11.568 1.00 95.88 284 ALA A N 1
ATOM 2381 C CA . ALA A 1 284 ? -14.073 28.163 12.737 1.00 95.88 284 ALA A CA 1
ATOM 2382 C C . ALA A 1 284 ? -15.255 27.575 13.526 1.00 95.88 284 ALA A C 1
ATOM 2384 O O . ALA A 1 284 ? -16.093 26.868 12.970 1.00 95.88 284 ALA A O 1
ATOM 2385 N N . ALA A 1 285 ? -15.387 27.918 14.812 1.00 95.94 285 ALA A N 1
ATOM 2386 C CA . ALA A 1 285 ? -16.412 27.343 15.695 1.00 95.94 285 ALA A CA 1
ATOM 2387 C C . ALA A 1 285 ? -17.850 27.482 15.157 1.00 95.94 285 ALA A C 1
ATOM 2389 O O . ALA A 1 285 ? -18.660 26.570 15.301 1.00 95.94 285 ALA A O 1
ATOM 2390 N N . LYS A 1 286 ? -18.155 28.591 14.470 1.00 96.25 286 LYS A N 1
ATOM 2391 C CA . LYS A 1 286 ? -19.455 28.811 13.819 1.00 96.25 286 LYS A CA 1
ATOM 2392 C C . LYS A 1 286 ? -19.710 27.841 12.659 1.00 96.25 286 LYS A C 1
ATOM 2394 O O . LYS A 1 286 ? -20.826 27.360 12.509 1.00 96.25 286 LYS A O 1
ATOM 2399 N N . GLU A 1 287 ? -18.687 27.551 11.858 1.00 97.12 287 GLU A N 1
ATOM 2400 C CA . GLU A 1 287 ? -18.776 26.609 10.736 1.00 97.12 287 GLU A CA 1
ATOM 2401 C C . GLU A 1 287 ? -18.904 25.170 11.239 1.00 97.12 287 GLU A C 1
ATOM 2403 O O . GLU A 1 287 ? -19.717 24.408 10.729 1.00 97.12 287 GLU A O 1
ATOM 2408 N N . ILE A 1 288 ? -18.138 24.815 12.274 1.00 96.75 288 ILE A N 1
ATOM 2409 C CA . ILE A 1 288 ? -18.224 23.509 12.939 1.00 96.75 288 ILE A CA 1
ATOM 2410 C C . ILE A 1 288 ? -19.622 23.309 13.527 1.00 96.75 288 ILE A C 1
ATOM 2412 O O . ILE A 1 288 ? -20.220 22.258 13.326 1.00 96.75 288 ILE A O 1
ATOM 2416 N N . GLY A 1 289 ? -20.162 24.327 14.203 1.00 96.00 289 GLY A N 1
ATOM 2417 C CA . GLY A 1 289 ? -21.501 24.265 14.784 1.00 96.00 289 GLY A CA 1
ATOM 2418 C C . GLY A 1 289 ? -22.576 24.007 13.730 1.00 96.00 289 GLY A C 1
ATOM 2419 O O . GLY A 1 289 ? -23.428 23.149 13.924 1.00 96.00 289 GLY A O 1
ATOM 2420 N N . ALA A 1 290 ? -22.475 24.667 12.572 1.00 95.19 290 ALA A N 1
ATOM 2421 C CA . ALA A 1 290 ? -23.384 24.435 11.452 1.00 95.19 290 ALA A CA 1
ATOM 2422 C C . ALA A 1 290 ? -23.272 23.017 10.856 1.00 95.19 290 ALA A C 1
ATOM 2424 O O . ALA A 1 290 ? -24.272 22.475 10.403 1.00 95.19 290 ALA A O 1
ATOM 2425 N N . LEU A 1 291 ? -22.079 22.413 10.850 1.00 92.69 291 LEU A N 1
ATOM 2426 C CA . LEU A 1 291 ? -21.862 21.057 10.321 1.00 92.69 291 LEU A CA 1
ATOM 2427 C C . LEU A 1 291 ? -22.340 19.957 11.265 1.00 92.69 291 LEU A C 1
ATOM 2429 O O . LEU A 1 291 ? -22.771 18.908 10.803 1.00 92.69 291 LEU A O 1
ATOM 2433 N N . LEU A 1 292 ? -22.225 20.191 12.572 1.00 91.94 292 LEU A N 1
ATOM 2434 C CA . LEU A 1 292 ? -22.534 19.208 13.611 1.00 91.94 292 LEU A CA 1
ATOM 2435 C C . LEU A 1 292 ? -23.917 19.404 14.246 1.00 91.94 292 LEU A C 1
ATOM 2437 O O . LEU A 1 292 ? -24.246 18.680 15.185 1.00 91.94 292 LEU A O 1
ATOM 2441 N N . ASP A 1 293 ? -24.687 20.375 13.749 1.00 93.81 293 ASP A N 1
ATOM 2442 C CA . ASP A 1 293 ? -25.992 20.793 14.273 1.00 93.81 293 ASP A CA 1
ATOM 2443 C C . ASP A 1 293 ? -25.958 21.144 15.776 1.00 93.81 293 ASP A C 1
ATOM 2445 O O . ASP A 1 293 ? -26.764 20.691 16.586 1.00 93.81 293 ASP A O 1
ATOM 2449 N N . ILE A 1 294 ? -24.962 21.947 16.173 1.00 95.62 294 ILE A N 1
ATOM 2450 C CA . ILE A 1 294 ? -24.775 22.440 17.548 1.00 95.62 294 ILE A CA 1
ATOM 2451 C C . ILE A 1 294 ? -24.395 23.925 17.564 1.00 95.62 294 ILE A C 1
ATOM 2453 O O . ILE A 1 294 ? -23.940 24.501 16.576 1.00 95.62 294 ILE A O 1
ATOM 2457 N N . SER A 1 295 ? -24.546 24.586 18.715 1.00 97.12 295 SER A N 1
ATOM 2458 C CA . SER A 1 295 ? -24.191 26.005 18.829 1.00 97.12 295 SER A CA 1
ATOM 2459 C C . SER A 1 295 ? -22.672 26.230 18.773 1.00 97.12 295 SER A C 1
ATOM 2461 O O . SER A 1 295 ? -21.892 25.414 19.265 1.00 97.12 295 SER A O 1
ATOM 2463 N N . ALA A 1 296 ? -22.234 27.389 18.266 1.00 97.38 296 ALA A N 1
ATOM 2464 C CA . ALA A 1 296 ? -20.815 27.768 18.290 1.00 97.38 296 ALA A CA 1
ATOM 2465 C C . ALA A 1 296 ? -20.231 27.780 19.719 1.00 97.38 296 ALA A C 1
ATOM 2467 O O . ALA A 1 296 ? -19.082 27.396 19.912 1.00 97.38 296 ALA A O 1
ATOM 2468 N N . LYS A 1 297 ? -21.041 28.135 20.730 1.00 96.62 297 LYS A N 1
ATOM 2469 C CA . LYS A 1 297 ? -20.645 28.067 22.148 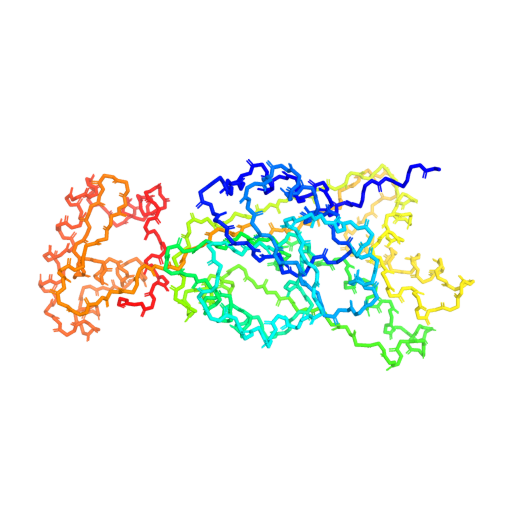1.00 96.62 297 LYS A CA 1
ATOM 2470 C C . LYS A 1 297 ? -20.406 26.629 22.611 1.00 96.62 297 LYS A C 1
ATOM 2472 O O . LYS A 1 297 ? -19.475 26.373 23.363 1.00 96.62 297 LYS A O 1
ATOM 2477 N N . THR A 1 298 ? -21.225 25.685 22.147 1.00 96.19 298 THR A N 1
ATOM 2478 C CA . THR A 1 298 ? -21.047 24.251 22.423 1.00 96.19 298 THR A CA 1
ATOM 2479 C C . THR A 1 298 ? -19.759 23.733 21.783 1.00 96.19 298 THR A C 1
ATOM 2481 O O . THR A 1 298 ? -19.014 22.987 22.410 1.00 96.19 298 THR A O 1
ATOM 2484 N N . VAL A 1 299 ? -19.438 24.182 20.565 1.00 97.25 299 VAL A N 1
ATOM 2485 C CA . VAL A 1 299 ? -18.150 23.870 19.924 1.00 97.25 299 VAL A CA 1
ATOM 2486 C C . VAL A 1 299 ? -16.978 24.424 20.734 1.00 97.25 299 VAL A C 1
ATOM 2488 O O . VAL A 1 299 ? -16.010 23.707 20.968 1.00 97.25 299 VAL A O 1
ATOM 2491 N N . GLU A 1 300 ? -17.050 25.679 21.181 1.00 96.62 300 GLU A N 1
ATOM 2492 C CA . GLU A 1 300 ? -16.012 26.292 22.021 1.00 96.62 300 GLU A CA 1
ATOM 2493 C C . GLU A 1 300 ? -15.817 25.541 23.342 1.00 96.62 300 GLU A C 1
ATOM 2495 O O . GLU A 1 300 ? -14.678 25.350 23.765 1.00 96.62 300 GLU A O 1
ATOM 2500 N N . PHE A 1 301 ? -16.905 25.057 23.947 1.00 97.19 301 PHE A N 1
ATOM 2501 C CA . PHE A 1 301 ? -16.857 24.201 25.130 1.00 97.19 301 PHE A CA 1
ATOM 2502 C C . PHE A 1 301 ? -16.090 22.897 24.862 1.00 97.19 301 PHE A C 1
ATOM 2504 O O . PHE A 1 301 ? -15.149 22.582 25.591 1.00 97.19 301 PHE A O 1
ATOM 2511 N N . HIS A 1 302 ? -16.408 22.180 23.778 1.00 96.75 302 HIS A N 1
ATOM 2512 C CA . HIS A 1 302 ? -15.661 20.976 23.399 1.00 96.75 302 HIS A CA 1
ATOM 2513 C C . HIS A 1 302 ? -14.191 21.284 23.085 1.00 96.75 302 HIS A C 1
ATOM 2515 O O . HIS A 1 302 ? -13.308 20.568 23.544 1.00 96.75 302 HIS A O 1
ATOM 2521 N N . LEU A 1 303 ? -13.898 22.375 22.367 1.00 96.50 303 LEU A N 1
ATOM 2522 C CA . LEU A 1 303 ? -12.520 22.794 22.087 1.00 96.50 303 LEU A CA 1
ATOM 2523 C C . LEU A 1 303 ? -11.739 23.140 23.358 1.00 96.50 303 LEU A C 1
ATOM 2525 O O . LEU A 1 303 ? -10.532 22.908 23.398 1.00 96.50 303 LEU A O 1
ATOM 2529 N N . ALA A 1 304 ? -12.388 23.701 24.379 1.00 95.81 304 ALA A N 1
ATOM 2530 C CA . ALA A 1 304 ? -11.758 23.949 25.671 1.00 95.81 304 ALA A CA 1
ATOM 2531 C C . ALA A 1 304 ? -11.396 22.632 26.374 1.00 95.81 304 ALA A C 1
ATOM 2533 O O . ALA A 1 304 ? -10.255 22.485 26.807 1.00 95.81 304 ALA A O 1
ATOM 2534 N N . SER A 1 305 ? -12.314 21.660 26.395 1.00 96.38 305 SER A N 1
ATOM 2535 C CA . SER A 1 305 ? -12.061 20.336 26.979 1.00 96.38 305 SER A CA 1
ATOM 2536 C C . SER A 1 305 ? -10.956 19.572 26.236 1.00 96.38 305 SER A C 1
ATOM 2538 O O . SER A 1 305 ? -10.016 19.081 26.855 1.00 96.38 305 SER A O 1
ATOM 2540 N N . ILE A 1 306 ? -10.972 19.583 24.899 1.00 96.44 306 ILE A N 1
ATOM 2541 C CA . ILE A 1 306 ? -9.901 19.016 24.062 1.00 96.44 306 ILE A CA 1
ATOM 2542 C C . ILE A 1 306 ? -8.544 19.634 24.411 1.00 96.44 306 ILE A C 1
ATOM 2544 O O . ILE A 1 306 ? -7.552 18.927 24.565 1.00 96.44 306 ILE A O 1
ATOM 2548 N N . LYS A 1 307 ? -8.476 20.964 24.531 1.00 95.38 307 LYS A N 1
ATOM 2549 C CA . LYS A 1 307 ? -7.227 21.661 24.863 1.00 95.38 307 LYS A CA 1
ATOM 2550 C C . LYS A 1 307 ? -6.703 21.289 26.244 1.00 95.38 307 LYS A C 1
ATOM 2552 O O . LYS A 1 307 ? -5.493 21.158 26.399 1.00 95.38 307 LYS A O 1
ATOM 2557 N N . GLU A 1 308 ? -7.595 21.112 27.215 1.00 96.12 308 GLU A N 1
ATOM 2558 C CA . GLU A 1 308 ? -7.254 20.653 28.560 1.00 96.12 308 GLU A CA 1
ATOM 2559 C C . GLU A 1 308 ? -6.657 19.242 28.532 1.00 96.12 308 GLU A C 1
ATOM 2561 O O . GLU A 1 308 ? -5.558 19.046 29.051 1.00 96.12 308 GLU A O 1
ATOM 2566 N N . LYS A 1 309 ? -7.316 18.306 27.836 1.00 94.75 309 LYS A N 1
ATOM 2567 C CA . LYS A 1 309 ? -6.855 16.919 27.652 1.00 94.75 309 LYS A CA 1
ATOM 2568 C C . LYS A 1 309 ? -5.515 16.825 26.922 1.00 94.75 309 LYS A C 1
ATOM 2570 O O . LYS A 1 309 ? -4.674 16.010 27.270 1.00 94.75 309 LYS A O 1
ATOM 2575 N N . CYS A 1 310 ? -5.297 17.694 25.940 1.00 93.50 310 CYS A N 1
ATOM 2576 C CA . CYS A 1 310 ? -4.037 17.788 25.204 1.00 93.50 310 CYS A CA 1
ATOM 2577 C C . CYS A 1 310 ? -2.983 18.660 25.910 1.00 93.50 310 CYS A C 1
ATOM 2579 O O . CYS A 1 310 ? -1.920 18.894 25.343 1.00 93.50 310 CYS A O 1
ATOM 2581 N N . HIS A 1 311 ? -3.276 19.215 27.091 1.00 93.44 311 HIS A N 1
ATOM 2582 C CA . HIS A 1 311 ? -2.395 20.136 27.817 1.00 93.44 311 HIS A CA 1
ATOM 2583 C C . HIS A 1 311 ? -1.847 21.293 26.957 1.00 93.44 311 HIS A C 1
ATOM 2585 O O . HIS A 1 311 ? -0.680 21.675 27.056 1.00 93.44 311 HIS A O 1
ATOM 2591 N N . CYS A 1 312 ? -2.697 21.885 26.113 1.00 93.31 312 CYS A N 1
ATOM 2592 C CA . CYS A 1 312 ? -2.306 22.926 25.162 1.00 93.31 312 CYS A CA 1
ATOM 2593 C C . CYS A 1 312 ? -3.212 24.161 25.234 1.00 93.31 312 CYS A C 1
ATOM 2595 O O . CYS A 1 312 ? -4.300 24.133 25.806 1.00 93.31 312 CYS A O 1
ATOM 2597 N N . ARG A 1 313 ? -2.773 25.285 24.653 1.00 88.62 313 ARG A N 1
ATOM 2598 C CA . ARG A 1 313 ? -3.566 26.533 24.633 1.00 88.62 313 ARG A CA 1
ATOM 2599 C C . ARG A 1 313 ? -3.776 27.065 23.224 1.00 88.62 313 ARG A C 1
ATOM 2601 O O . ARG A 1 313 ? -4.855 27.589 22.908 1.00 88.62 313 ARG A O 1
ATOM 2608 N N . LYS A 1 314 ? -2.760 26.936 22.368 1.00 87.75 314 LYS A N 1
ATOM 2609 C CA . LYS A 1 314 ? -2.772 27.476 21.006 1.00 87.75 314 LYS A CA 1
ATOM 2610 C C . LYS A 1 314 ? -3.203 26.431 19.988 1.00 87.75 314 LYS A C 1
ATOM 2612 O O . LYS A 1 314 ? -2.930 25.244 20.115 1.00 87.75 314 LYS A O 1
ATOM 2617 N N . ARG A 1 315 ? -3.810 26.914 18.902 1.00 84.88 315 ARG A N 1
ATOM 2618 C CA . ARG A 1 315 ? -4.171 26.079 17.749 1.00 84.88 315 ARG A CA 1
ATOM 2619 C C . ARG A 1 315 ? -2.957 25.354 17.163 1.00 84.88 315 ARG A C 1
ATOM 2621 O O . ARG A 1 315 ? -3.055 24.174 16.870 1.00 84.88 315 ARG A O 1
ATOM 2628 N N . SER A 1 316 ? -1.827 26.046 17.020 1.00 87.12 316 SER A N 1
ATOM 2629 C CA . SER A 1 316 ? -0.588 25.479 16.471 1.00 87.12 316 SER A CA 1
ATOM 2630 C C . SER A 1 316 ? -0.020 24.334 17.315 1.00 87.12 316 SER A C 1
ATOM 2632 O O . SER A 1 316 ? 0.485 23.369 16.755 1.00 87.12 316 SER A O 1
ATOM 2634 N N . GLU A 1 317 ? -0.131 24.424 18.643 1.00 91.62 317 GLU A N 1
ATOM 2635 C CA . GLU A 1 317 ? 0.303 23.369 19.571 1.00 91.62 317 GLU A CA 1
ATOM 2636 C C . GLU A 1 317 ? -0.569 22.123 19.400 1.00 91.62 317 GLU A C 1
ATOM 2638 O O . GLU A 1 317 ? -0.049 21.020 19.283 1.00 91.62 317 GLU A O 1
ATOM 2643 N N . LEU A 1 318 ? -1.891 22.302 19.280 1.00 91.75 318 LEU A N 1
ATOM 2644 C CA . LEU A 1 318 ? -2.817 21.188 19.081 1.00 91.75 318 LEU A CA 1
ATOM 2645 C C . LEU A 1 318 ? -2.537 20.416 17.780 1.00 91.75 318 LEU A C 1
ATOM 2647 O O . LEU A 1 318 ? -2.657 19.197 17.768 1.00 91.75 318 LEU A O 1
ATOM 2651 N N . PHE A 1 319 ? -2.120 21.096 16.706 1.00 90.06 319 PHE A N 1
ATOM 2652 C CA . PHE A 1 319 ? -1.686 20.426 15.471 1.00 90.06 319 PHE A CA 1
ATOM 2653 C C . PHE A 1 319 ? -0.419 19.587 15.668 1.00 90.06 319 PHE A C 1
ATOM 2655 O O . PHE A 1 319 ? -0.339 18.481 15.146 1.00 90.06 319 PHE A O 1
ATOM 2662 N N . GLN A 1 320 ? 0.569 20.097 16.408 1.00 87.44 320 GLN A N 1
ATOM 2663 C CA . GLN A 1 320 ? 1.789 19.340 16.702 1.00 87.44 320 GLN A CA 1
ATOM 2664 C C . GLN A 1 320 ? 1.476 18.105 17.548 1.00 87.44 320 GLN A C 1
ATOM 2666 O O . GLN A 1 320 ? 1.935 17.014 17.225 1.00 87.44 320 GLN A O 1
ATOM 2671 N N . ILE A 1 321 ? 0.629 18.262 18.566 1.00 88.88 321 ILE A N 1
ATOM 2672 C CA . ILE A 1 321 ? 0.184 17.162 19.427 1.00 88.88 321 ILE A CA 1
ATOM 2673 C C . ILE A 1 321 ? -0.609 16.131 18.618 1.00 88.88 321 ILE A C 1
ATOM 2675 O O . ILE A 1 321 ? -0.368 14.942 18.768 1.00 88.88 321 ILE A O 1
ATOM 2679 N N . ALA A 1 322 ? -1.472 16.562 17.693 1.00 87.62 322 ALA A N 1
ATOM 2680 C CA . ALA A 1 322 ? -2.194 15.653 16.802 1.00 87.62 322 ALA A CA 1
ATOM 2681 C C . ALA A 1 322 ? -1.259 14.754 15.985 1.00 87.62 322 ALA A C 1
ATOM 2683 O O . ALA A 1 322 ? -1.564 13.585 15.757 1.00 87.62 322 ALA A O 1
ATOM 2684 N N . ILE A 1 323 ? -0.123 15.296 15.542 1.00 82.94 323 ILE A N 1
ATOM 2685 C CA . ILE A 1 323 ? 0.897 14.535 14.817 1.00 82.94 323 ILE A CA 1
ATOM 2686 C C . ILE A 1 323 ? 1.641 13.592 15.772 1.00 82.94 323 ILE A C 1
ATOM 2688 O O . ILE A 1 323 ? 1.827 12.428 15.435 1.00 82.94 323 ILE A O 1
ATOM 2692 N N . MET A 1 324 ? 2.052 14.079 16.948 1.00 77.94 324 MET A N 1
ATOM 2693 C CA . MET A 1 324 ? 2.844 13.308 17.916 1.00 77.94 324 MET A CA 1
ATOM 2694 C C . MET A 1 324 ? 2.066 12.149 18.550 1.00 77.94 324 MET A C 1
ATOM 2696 O O . MET A 1 324 ? 2.581 11.040 18.620 1.00 77.94 324 MET A O 1
ATOM 2700 N N . GLU A 1 325 ? 0.825 12.396 18.967 1.00 80.44 325 GLU A N 1
ATOM 2701 C CA . GLU A 1 325 ? -0.059 11.420 19.624 1.00 80.44 325 GLU A CA 1
ATOM 2702 C C . GLU A 1 325 ? -0.889 10.611 18.611 1.00 80.44 325 GLU A C 1
ATOM 2704 O O . GLU A 1 325 ? -1.684 9.748 18.977 1.00 80.44 325 GLU A O 1
ATOM 2709 N N . GLY A 1 326 ? -0.722 10.888 17.314 1.00 75.00 326 GLY A N 1
ATOM 2710 C CA . GLY A 1 326 ? -1.261 10.072 16.230 1.00 75.00 326 GLY A CA 1
ATOM 2711 C C . GLY A 1 326 ? -2.714 10.345 15.840 1.00 75.00 326 GLY A C 1
ATOM 2712 O O . GLY A 1 326 ? -3.185 9.720 14.896 1.00 75.00 326 GLY A O 1
ATOM 2713 N N . PHE A 1 327 ? -3.427 11.290 16.463 1.00 83.62 327 PHE A N 1
ATOM 2714 C CA . PHE A 1 327 ? -4.828 11.602 16.123 1.00 83.62 327 PHE A CA 1
ATOM 2715 C C . PHE A 1 327 ? -5.020 12.557 14.936 1.00 83.62 327 PHE A C 1
ATOM 2717 O O . PHE A 1 327 ? -6.148 12.923 14.607 1.00 83.62 327 PHE A O 1
ATOM 2724 N N . ILE A 1 32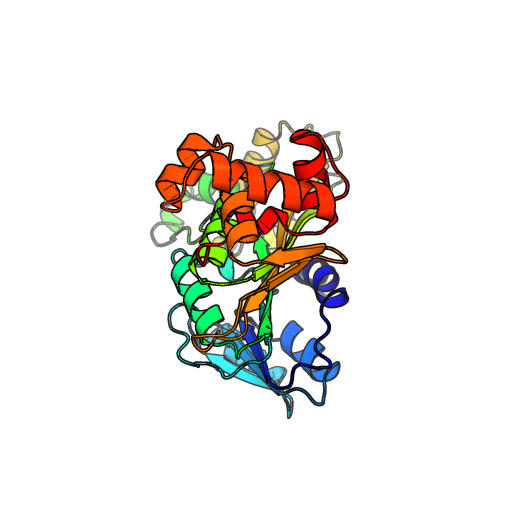8 ? -3.950 12.948 14.236 1.00 86.50 328 ILE A N 1
ATOM 2725 C CA . ILE A 1 328 ? -4.040 13.764 13.012 1.00 86.50 328 ILE A CA 1
ATOM 2726 C C . ILE A 1 328 ? -4.897 13.097 11.920 1.00 86.50 328 ILE A C 1
ATOM 2728 O O . ILE A 1 328 ? -5.504 13.791 11.104 1.00 86.50 328 ILE A O 1
ATOM 2732 N N . HIS A 1 329 ? -5.016 11.763 11.927 1.00 73.69 329 HIS A N 1
ATOM 2733 C CA . HIS A 1 329 ? -5.861 11.030 10.979 1.00 73.69 329 HIS A CA 1
ATOM 2734 C C . HIS A 1 329 ? -7.355 11.347 11.121 1.00 73.69 329 HIS A C 1
ATOM 2736 O O . HIS A 1 329 ? -8.086 11.174 10.149 1.00 73.69 329 HIS A O 1
ATOM 2742 N N . LEU A 1 330 ? -7.809 11.872 12.270 1.00 81.81 330 LEU A N 1
ATOM 2743 C CA . LEU A 1 330 ? -9.193 12.321 12.462 1.00 81.81 330 LEU A CA 1
ATOM 2744 C C . LEU A 1 330 ? -9.619 13.359 11.421 1.00 81.81 330 LEU A C 1
ATOM 2746 O O . LEU A 1 330 ? -10.798 13.455 11.094 1.00 81.81 330 LEU A O 1
ATOM 2750 N N . MET A 1 331 ? -8.670 14.109 10.848 1.00 80.31 331 MET A N 1
ATOM 2751 C CA . MET A 1 331 ? -8.940 15.019 9.731 1.00 80.31 331 MET A CA 1
ATOM 2752 C C . MET A 1 331 ? -9.587 14.321 8.530 1.00 80.31 331 MET A C 1
ATOM 2754 O O . MET A 1 331 ? -10.315 14.971 7.777 1.00 80.31 331 MET A O 1
ATOM 2758 N N . PHE A 1 332 ? -9.328 13.024 8.371 1.00 70.88 332 PHE A N 1
ATOM 2759 C CA . PHE A 1 332 ? -9.741 12.201 7.242 1.00 70.88 332 PHE A CA 1
ATOM 2760 C C . PHE A 1 332 ? -10.780 11.137 7.628 1.00 70.88 332 PHE A C 1
ATOM 2762 O O . PHE A 1 332 ? -11.269 10.438 6.747 1.00 70.88 332 PHE A O 1
ATOM 2769 N N . ASP A 1 333 ? -11.138 11.006 8.911 1.00 68.81 333 ASP A N 1
ATOM 2770 C CA . ASP A 1 333 ? -12.074 9.978 9.377 1.00 68.81 333 ASP A CA 1
ATOM 2771 C C . ASP A 1 333 ? -13.505 10.278 8.910 1.00 68.81 333 ASP A C 1
ATOM 2773 O O . ASP A 1 333 ? -14.114 11.261 9.330 1.00 68.81 333 ASP A O 1
ATOM 2777 N N . ASN A 1 334 ? -14.062 9.432 8.044 1.00 56.84 334 ASN A N 1
ATOM 2778 C CA . ASN A 1 334 ? -15.406 9.600 7.486 1.00 56.84 334 ASN A CA 1
ATOM 2779 C C . ASN A 1 334 ? -16.531 9.088 8.399 1.00 56.84 334 ASN A C 1
ATOM 2781 O O . ASN A 1 334 ? -17.698 9.289 8.071 1.00 56.84 334 ASN A O 1
ATOM 2785 N N . LYS A 1 335 ? -16.207 8.442 9.526 1.00 55.88 335 LYS A N 1
ATOM 2786 C CA . LYS A 1 335 ? -17.196 7.968 10.506 1.00 55.88 335 LYS A CA 1
ATOM 2787 C C . LYS A 1 335 ? -17.644 9.054 11.492 1.00 55.88 335 LYS A C 1
ATOM 2789 O O . LYS A 1 335 ? -18.600 8.831 12.233 1.00 55.88 335 LYS A O 1
ATOM 2794 N N . LEU A 1 336 ? -16.966 10.206 11.490 1.00 59.47 336 LEU A N 1
ATOM 2795 C CA . LEU A 1 336 ? -17.195 11.344 12.388 1.00 59.47 336 LEU A CA 1
ATOM 2796 C C . LEU A 1 336 ? -17.940 12.511 11.750 1.00 59.47 336 LEU A C 1
ATOM 2798 O O . LEU A 1 336 ? -17.530 12.950 10.647 1.00 59.47 336 LEU A O 1
#

Foldseek 3Di:
DDDPPQVLVVQLVVLVVVDDCQVKAEEEEEQCFLVPVVLVVCVVHVNHAYEYEDQDPVRQVNNVVSDDPRYHYDNDDLLPQDAFQQTLEYEYSRQVQQLDQPNLSSLLSRLRNHHAFRKYKDKHFAPDDDPDLVVLLVVLCVDPVRVVLCVVPDPSTDHHHLVRVLLSNLVSPKDWPDKDKDKDKDKFQALVVVQVVCVSPVPVLVSDDPVCSSVSSVSSSVVVCVVVVHDRRDIDIDITIMIITMITNHGPDDPDDFDWDDFPQFIDTPVLLQLVLVLLVVDQLPVSCVVVVHDSVVSVVSVVVNCVRLVHDDSVSSNVSCVVSVVSSSVNNPVD

Secondary structure (DSSP, 8-state):
--PPPPHHHHHHHHHHTT---TT-SEEEEET-TTSHHHHHHHHH-TTSEEEEEES-HHHHHHHGGG-BTTEEEEE--GGG---TT-EEEEEE-S-GGGG-S-HHHHHHHHHHHEEEEEEEEEEEE-S-SS--THHHHHHHHTSTTTTTTTTT---------HHHHHHHHHHTT-EEEEEEEEEEEEEESSGGGHHHHHHHH-GGGGGS-HHHHHHHHHHHHHHHHHHTT--TTS-EEEEEEEEEEEEE------TTS--EEEETTEEEEHHHHHHHHHHHTT--HHHHHHHHTS-HHHHHHHHHHHHHHTT--SHHHHHHHHHHSSGGGGGG-TT-

Organism: NCBI:txid295108

Sequence (336 aa):
MNTPPSIHAEWASHLLSKIDLSDHRSILDLGCRQGKTSAHLAKQYPKQLFLAVDNQASEIEQATEHQLPNLQFALQDARKLCMPEQFDAVISLNNCFMWIKEKQTVFNNLYNALKPQGKTYLQFFVRHGHPKNDRFLSHAAKEIEWRSYFKNYSQDYYDVSIPDVCRMLCESGFIIHKLELMKYGTYFKHPDLLEPFFKSWASQIKYLPIHRQDHFLHRAMKHYLNFYHYNENESFYYDEYVLEVICEKPFPVENNEEISYQYGAIEFSQREAQVIKHFLNGKAAKEIGALLDISAKTVEFHLASIKEKCHCRKRSELFQIAIMEGFIHLMFDNKL

pLDDT: mean 86.04, std 12.36, range [24.36, 98.31]

Radius of gyration: 23.71 Å; chains: 1; bounding box: 58×56×63 Å

InterPro domains:
  IPR000792 Transcription regulator LuxR, C-terminal [PF00196] (268-322)
  IPR000792 Transcription regulator LuxR, C-terminal [PR00038] (268-282)
  IPR000792 Transcription regulator LuxR, C-terminal [PR00038] (282-298)
  IPR000792 Transcription regulator LuxR, C-terminal [PR00038] (298-310)
  IPR000792 Transcription regulator LuxR, C-terminal [PS00622] (282-309)
  IPR000792 Transcription regulator LuxR, C-terminal [PS50043] (261-326)
  IPR000792 Transcription regulator LuxR, C-terminal [SM00421] (265-322)
  IPR000792 Transcription regulator LuxR, C-terminal [cd06170] (268-323)
  IPR016032 Signal transduction response regulator, C-terminal effector [SSF46894] (262-328)
  IPR029063 S-adenosyl-L-methionine-dependent methyltransferase superfamily [G3DSA:3.40.50.150] (8-249)
  IPR029063 S-adenosyl-L-methionine-dependent methyltransferase superfamily [SSF53335] (7-209)
  IPR036388 Winged helix-like DNA-binding domain superfamily [G3DSA:1.10.10.10] (266-331)
  IPR041698 Methyltransferase domain 25 [PF13649] (27-118)